Protein AF-A0A7S3SGQ5-F1 (afdb_monomer_lite)

Sequence (326 aa):
FTTVCLSGLFFNDIDPHHALASVVWHAGLLILLVCNARKVWRDEMTTGSWNASCDQEGFERVAGWNSTWQMNGFLARCVLVNQGEIHDSQELYEFAGMCFMYGKPLCSFAELMKVLHSDSVHFVSFSSAHHLKEHSLIYVDERQRGTVVELEGEMVRVEFDEDAVDGVHAREELVEASRVTHRLSVPTVPRALLPTHLITAFRLAIQEVDLLKKKVVPTVNKINGIFAWREDCMRYTLAIVAWLTVKAVIALLDFLGFPLAVLLVRTMYMVRNCLLVLVFFLICFSHSPPFIVLMNLGKIVYRKLTMKREAPKGWAFFKPYAESAQ

Radius of gyration: 30.09 Å; chains: 1; bounding box: 80×75×77 Å

pLDDT: mean 82.92, std 13.57, range [36.5, 98.19]

Organism: NCBI:txid141414

Structure (mmCIF, N/CA/C/O backbone):
data_AF-A0A7S3SGQ5-F1
#
_entry.id   AF-A0A7S3SGQ5-F1
#
loop_
_atom_site.group_PDB
_atom_site.id
_atom_site.type_symbol
_atom_site.label_atom_id
_atom_site.label_alt_id
_atom_site.label_comp_id
_atom_site.label_asym_id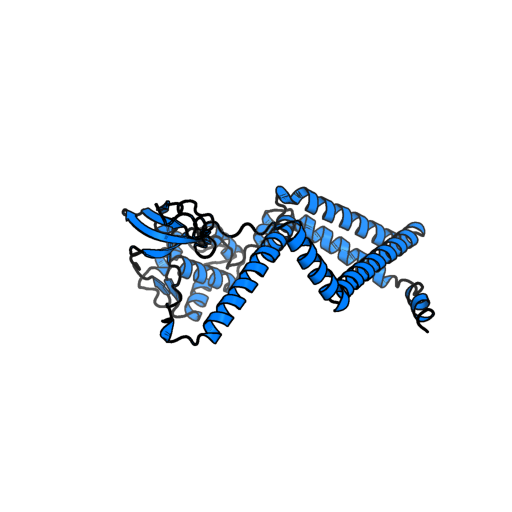
_atom_site.label_entity_id
_atom_site.label_seq_id
_atom_site.pdbx_PDB_ins_code
_atom_site.Cartn_x
_atom_site.Cartn_y
_atom_site.Cartn_z
_atom_site.occupancy
_atom_site.B_iso_or_equiv
_atom_site.auth_seq_id
_atom_site.auth_comp_id
_atom_site.auth_asym_id
_atom_site.auth_atom_id
_atom_site.pdbx_PDB_model_num
ATOM 1 N N . PHE A 1 1 ? 51.181 5.264 -5.756 1.00 40.47 1 PHE A N 1
ATOM 2 C CA . PHE A 1 1 ? 50.362 4.033 -5.713 1.00 40.47 1 PHE A CA 1
ATOM 3 C C . PHE A 1 1 ? 48.877 4.298 -5.986 1.00 40.47 1 PHE A C 1
ATOM 5 O O . PHE A 1 1 ? 48.261 3.520 -6.693 1.00 40.47 1 PHE A O 1
ATOM 12 N N . THR A 1 2 ? 48.303 5.423 -5.545 1.00 37.44 2 THR A N 1
ATOM 13 C CA . THR A 1 2 ? 46.908 5.820 -5.841 1.00 37.44 2 THR A CA 1
ATOM 14 C C . THR A 1 2 ? 46.649 6.269 -7.288 1.00 37.44 2 THR A C 1
ATOM 16 O O . THR A 1 2 ? 45.540 6.104 -7.780 1.00 37.44 2 THR A O 1
ATOM 19 N N . THR A 1 3 ? 47.657 6.760 -8.014 1.00 36.50 3 THR A N 1
ATOM 20 C CA . THR A 1 3 ? 47.489 7.233 -9.406 1.00 36.50 3 THR A CA 1
ATOM 21 C C . THR A 1 3 ? 47.543 6.114 -10.456 1.00 36.50 3 THR A C 1
ATOM 23 O O . THR A 1 3 ? 47.000 6.272 -11.541 1.00 36.50 3 THR A O 1
ATOM 26 N N . VAL A 1 4 ? 48.151 4.965 -10.132 1.00 40.19 4 VAL A N 1
ATOM 27 C CA . VAL A 1 4 ? 48.317 3.826 -11.063 1.00 40.19 4 VAL A CA 1
ATOM 28 C C . VAL A 1 4 ? 47.123 2.858 -11.008 1.00 40.19 4 VAL A C 1
ATOM 30 O O . VAL A 1 4 ? 46.843 2.175 -11.985 1.00 40.19 4 VAL A O 1
ATOM 33 N N . CYS A 1 5 ? 46.337 2.859 -9.924 1.00 40.78 5 CYS A N 1
ATOM 34 C CA . CYS A 1 5 ? 45.105 2.059 -9.846 1.00 40.78 5 CYS A CA 1
ATOM 35 C C . CYS A 1 5 ? 43.900 2.701 -10.558 1.00 40.78 5 CYS A C 1
ATOM 37 O O . CYS A 1 5 ? 42.922 2.013 -10.831 1.00 40.78 5 CYS A O 1
ATOM 39 N N . LEU A 1 6 ? 43.950 3.998 -10.883 1.00 41.66 6 LEU A N 1
ATOM 40 C CA . LEU A 1 6 ? 42.855 4.673 -11.588 1.00 41.66 6 LEU A CA 1
ATOM 41 C C . LEU A 1 6 ? 42.939 4.501 -13.110 1.00 41.66 6 LEU A C 1
ATOM 43 O O . LEU A 1 6 ? 41.902 4.441 -13.758 1.00 41.66 6 LEU A O 1
ATOM 47 N N . SER A 1 7 ? 44.129 4.342 -13.693 1.00 40.53 7 SER A N 1
ATOM 48 C CA . SER A 1 7 ? 44.285 4.140 -15.142 1.00 40.53 7 SER A CA 1
ATOM 49 C C . SER A 1 7 ? 43.793 2.767 -15.625 1.00 40.53 7 SER A C 1
ATOM 51 O O . SER A 1 7 ? 43.295 2.674 -16.745 1.00 40.53 7 SER A O 1
ATOM 53 N N . GLY A 1 8 ? 43.832 1.733 -14.775 1.00 41.97 8 GLY A N 1
ATOM 54 C CA . GLY A 1 8 ? 43.274 0.403 -15.072 1.00 41.97 8 GLY A CA 1
ATOM 55 C C . GLY A 1 8 ? 41.740 0.319 -15.024 1.00 41.97 8 GLY A C 1
ATOM 56 O O . GLY A 1 8 ? 41.165 -0.636 -15.528 1.00 41.97 8 GLY A O 1
ATOM 57 N N . LEU A 1 9 ? 41.059 1.327 -14.465 1.00 46.53 9 LEU A N 1
ATOM 58 C CA . LEU A 1 9 ? 39.590 1.401 -14.420 1.00 46.53 9 LEU A CA 1
ATOM 59 C C . LEU A 1 9 ? 38.976 2.096 -15.644 1.00 46.53 9 LEU A C 1
ATOM 61 O O . LEU A 1 9 ? 37.758 2.064 -15.812 1.00 46.53 9 LEU A O 1
ATOM 65 N N . PHE A 1 10 ? 39.787 2.727 -16.498 1.00 47.25 10 PHE A N 1
ATOM 66 C CA . PHE A 1 10 ? 39.280 3.527 -17.617 1.00 47.25 10 PHE A CA 1
ATOM 67 C C . PHE A 1 10 ? 39.438 2.883 -18.994 1.00 47.25 10 PHE A C 1
ATOM 69 O O . PHE A 1 10 ? 38.876 3.424 -19.944 1.00 47.25 10 PHE A O 1
ATOM 76 N N . PHE A 1 11 ? 40.151 1.762 -19.120 1.00 47.44 11 PHE A N 1
ATOM 77 C CA . PHE A 1 11 ? 40.443 1.104 -20.403 1.00 47.44 11 PHE A CA 1
ATOM 78 C C . PHE A 1 11 ? 40.330 -0.426 -20.335 1.00 47.44 11 PHE A C 1
ATOM 80 O O . PHE A 1 11 ? 41.063 -1.127 -21.022 1.00 47.44 11 PHE A O 1
ATOM 87 N N . ASN A 1 12 ? 39.414 -0.959 -19.526 1.00 50.41 12 ASN A N 1
ATOM 88 C CA . ASN A 1 12 ? 38.952 -2.314 -19.804 1.00 50.41 12 ASN A CA 1
ATOM 89 C C . ASN A 1 12 ? 38.038 -2.221 -21.021 1.00 50.41 12 ASN A C 1
ATOM 91 O O . ASN A 1 12 ? 37.086 -1.436 -20.995 1.00 50.41 12 ASN A O 1
ATOM 95 N N . ASP A 1 13 ? 38.370 -2.972 -22.073 1.00 59.41 13 ASP A N 1
ATOM 96 C CA . ASP A 1 13 ? 37.474 -3.235 -23.193 1.00 59.41 13 ASP A CA 1
ATOM 97 C C . ASP A 1 13 ? 36.079 -3.469 -22.620 1.00 59.41 13 ASP A C 1
ATOM 99 O O . ASP A 1 13 ? 35.879 -4.344 -21.771 1.00 59.41 13 ASP A O 1
ATOM 103 N N . ILE A 1 14 ? 35.142 -2.587 -22.975 1.00 60.34 14 ILE A N 1
ATOM 104 C CA . ILE A 1 14 ? 33.765 -2.709 -22.516 1.00 60.34 14 ILE A CA 1
ATOM 105 C C . ILE A 1 14 ? 33.273 -4.002 -23.138 1.00 60.34 14 ILE A C 1
ATOM 107 O O . ILE A 1 14 ? 33.042 -4.066 -24.343 1.00 60.34 14 ILE A O 1
ATOM 111 N N . ASP A 1 15 ? 33.187 -5.036 -22.307 1.00 76.31 15 ASP A N 1
ATOM 112 C CA . ASP A 1 15 ? 32.704 -6.337 -22.722 1.00 76.31 15 ASP A CA 1
ATOM 113 C C . ASP A 1 15 ? 31.345 -6.122 -23.416 1.00 76.31 15 ASP A C 1
ATOM 115 O O . ASP A 1 15 ? 30.451 -5.515 -22.806 1.00 76.31 15 ASP A O 1
ATOM 119 N N . PRO A 1 16 ? 31.158 -6.541 -24.682 1.00 75.88 16 PRO A N 1
ATOM 120 C CA . PRO A 1 16 ? 29.889 -6.376 -25.395 1.00 75.88 16 PRO A CA 1
ATOM 121 C C . PRO A 1 16 ? 28.693 -6.929 -24.601 1.00 75.88 16 PRO A C 1
ATOM 123 O O . PRO A 1 16 ? 27.565 -6.444 -24.748 1.00 75.88 16 PRO A O 1
ATOM 126 N N . HIS A 1 17 ? 28.931 -7.877 -23.689 1.00 80.19 17 HIS A N 1
ATOM 127 C CA . HIS A 1 17 ? 27.931 -8.367 -22.745 1.00 80.19 17 HIS A CA 1
ATOM 128 C C . HIS A 1 17 ? 27.397 -7.283 -21.787 1.00 80.19 17 HIS A C 1
ATOM 130 O O . HIS A 1 17 ? 26.201 -7.273 -21.481 1.00 80.19 17 HIS A O 1
ATOM 136 N N . HIS A 1 18 ? 28.222 -6.325 -21.353 1.00 79.75 18 HIS A N 1
ATOM 137 C CA . HIS A 1 18 ? 27.786 -5.206 -20.512 1.00 79.75 18 HIS A CA 1
ATOM 138 C C . HIS A 1 18 ? 26.907 -4.205 -21.268 1.00 79.75 18 HIS A C 1
ATOM 140 O O . HIS A 1 18 ? 25.917 -3.722 -20.707 1.00 79.75 18 HIS A O 1
ATOM 146 N N . ALA A 1 19 ? 27.235 -3.911 -22.530 1.00 76.44 19 ALA A N 1
ATOM 147 C CA . ALA A 1 19 ? 26.423 -3.034 -23.371 1.00 76.44 19 ALA A CA 1
ATOM 148 C C . ALA A 1 19 ? 25.027 -3.638 -23.590 1.00 76.44 19 ALA A C 1
ATOM 150 O O . ALA A 1 19 ? 24.018 -2.972 -23.348 1.00 76.44 19 ALA A O 1
ATOM 151 N N . LEU A 1 20 ? 24.962 -4.933 -23.921 1.00 80.44 20 LEU A N 1
ATOM 152 C CA . LEU A 1 20 ? 23.700 -5.655 -24.083 1.00 80.44 20 LEU A CA 1
ATOM 153 C C . LEU A 1 20 ? 22.871 -5.678 -22.789 1.00 80.44 20 LEU A C 1
ATOM 155 O O . LEU A 1 20 ? 21.682 -5.363 -22.817 1.00 80.44 20 LEU A O 1
ATOM 159 N N . ALA A 1 21 ? 23.488 -5.988 -21.645 1.00 81.25 21 ALA A N 1
ATOM 160 C CA . ALA A 1 21 ? 22.801 -5.976 -20.352 1.00 81.25 21 ALA A CA 1
ATOM 161 C C . ALA A 1 21 ? 22.226 -4.588 -20.020 1.00 81.25 21 ALA A C 1
ATOM 163 O O . ALA A 1 21 ? 21.105 -4.475 -19.521 1.00 81.25 21 ALA A O 1
ATOM 164 N N . SER A 1 22 ? 22.963 -3.522 -20.347 1.00 80.00 22 SER A N 1
ATOM 165 C CA . SER A 1 22 ? 22.499 -2.143 -20.189 1.00 80.00 22 SER A CA 1
ATOM 166 C C . SER A 1 22 ? 21.298 -1.839 -21.088 1.00 80.00 22 SER A C 1
ATOM 168 O O . SER A 1 22 ? 20.318 -1.270 -20.603 1.00 80.00 22 SER A O 1
ATOM 170 N N . VAL A 1 23 ? 21.320 -2.247 -22.363 1.00 84.88 23 VAL A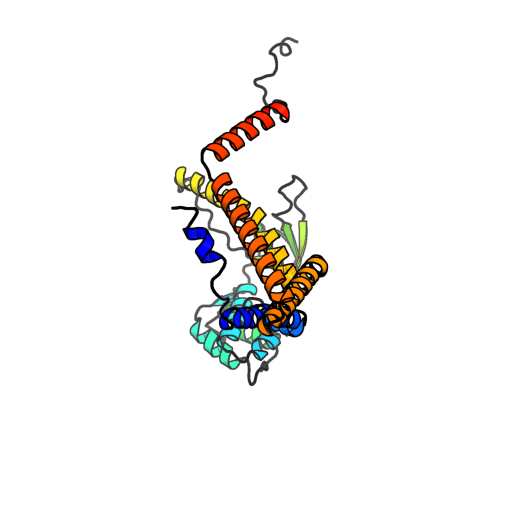 N 1
ATOM 171 C CA . VAL A 1 23 ? 20.169 -2.095 -23.273 1.00 84.88 23 VAL A CA 1
ATOM 172 C C . VAL A 1 23 ? 18.944 -2.793 -22.696 1.00 84.88 23 VAL A C 1
ATOM 174 O O . VAL A 1 23 ? 17.904 -2.157 -22.543 1.00 84.88 23 VAL A O 1
ATOM 177 N N . VAL A 1 24 ? 19.076 -4.069 -22.323 1.00 87.38 24 VAL A N 1
ATOM 178 C CA . VAL A 1 24 ? 17.972 -4.875 -21.781 1.00 87.38 24 VAL A CA 1
ATOM 179 C C . VAL A 1 24 ? 17.403 -4.243 -20.512 1.00 87.38 24 VAL A C 1
ATOM 181 O O . VAL A 1 24 ? 16.187 -4.143 -20.375 1.00 87.38 24 VAL A O 1
ATOM 184 N N . TRP A 1 25 ? 18.258 -3.750 -19.615 1.00 88.12 25 TRP A N 1
ATOM 185 C CA . TRP A 1 25 ? 17.822 -3.099 -18.383 1.00 88.12 25 TRP A CA 1
ATOM 186 C C . TRP A 1 25 ? 17.036 -1.806 -18.641 1.00 88.12 25 TRP A C 1
ATOM 188 O O . TRP A 1 25 ? 15.915 -1.655 -18.157 1.00 88.12 25 TRP A O 1
ATOM 198 N N . HIS A 1 26 ? 17.591 -0.870 -19.419 1.00 86.19 26 HIS A N 1
ATOM 199 C CA . HIS A 1 26 ? 16.943 0.427 -19.653 1.00 86.19 26 HIS A CA 1
ATOM 200 C C . HIS A 1 26 ? 15.699 0.296 -20.535 1.00 86.19 26 HIS A C 1
ATOM 202 O O . HIS A 1 26 ? 14.684 0.924 -20.241 1.00 86.19 26 HIS A O 1
ATOM 208 N N . ALA A 1 27 ? 15.753 -0.536 -21.581 1.00 87.38 27 ALA A N 1
ATOM 209 C CA . ALA A 1 27 ? 14.597 -0.818 -22.425 1.00 87.38 27 ALA A CA 1
ATOM 210 C C . ALA A 1 27 ? 13.511 -1.567 -21.641 1.00 87.38 27 ALA A C 1
ATOM 212 O O . ALA A 1 27 ? 12.341 -1.216 -21.749 1.00 87.38 27 ALA A O 1
ATOM 213 N N . GLY A 1 28 ? 13.887 -2.532 -20.797 1.00 86.75 28 GLY A N 1
ATOM 214 C CA . GLY A 1 28 ? 12.962 -3.239 -19.913 1.00 86.75 28 GLY A CA 1
ATOM 215 C C . GLY A 1 28 ? 12.247 -2.291 -18.951 1.00 86.75 28 GLY A C 1
ATOM 216 O O . GLY A 1 28 ? 11.022 -2.296 -18.890 1.00 86.75 28 GLY A O 1
ATOM 217 N N . LEU A 1 29 ? 12.984 -1.412 -18.261 1.00 86.75 29 LEU A N 1
ATOM 218 C CA . LEU A 1 29 ? 12.391 -0.394 -17.385 1.00 86.75 29 LEU A CA 1
ATOM 219 C C . LEU A 1 29 ? 11.495 0.589 -18.144 1.00 86.75 29 LEU A C 1
ATOM 221 O O . LEU A 1 29 ? 10.431 0.948 -17.645 1.00 86.75 29 LEU A O 1
ATOM 225 N N . LEU A 1 30 ? 11.905 1.016 -19.341 1.00 88.19 30 LEU A N 1
ATOM 226 C CA . LEU A 1 30 ? 11.102 1.886 -20.197 1.00 88.19 30 LEU A CA 1
ATOM 227 C C . LEU A 1 30 ? 9.781 1.212 -20.577 1.00 88.19 30 LEU A C 1
ATOM 229 O O . LEU A 1 30 ? 8.723 1.813 -20.409 1.00 88.19 30 LEU A O 1
ATOM 233 N N . ILE A 1 31 ? 9.839 -0.038 -21.045 1.00 90.06 31 ILE A N 1
ATOM 234 C CA . ILE A 1 31 ? 8.658 -0.830 -21.395 1.00 90.06 31 ILE A CA 1
ATOM 235 C C . ILE A 1 31 ? 7.765 -0.985 -20.169 1.00 90.06 31 ILE A C 1
ATOM 237 O O . ILE A 1 31 ? 6.584 -0.681 -20.262 1.00 90.06 31 ILE A O 1
ATOM 241 N N . LEU A 1 32 ? 8.309 -1.369 -19.012 1.00 87.31 32 LEU A N 1
ATOM 242 C CA . LEU A 1 32 ? 7.535 -1.497 -17.775 1.00 87.31 32 LEU A CA 1
ATOM 243 C C . LEU A 1 32 ? 6.841 -0.185 -17.395 1.00 87.31 32 LEU A C 1
ATOM 245 O O . LEU A 1 32 ? 5.655 -0.197 -17.073 1.00 87.31 32 LEU A O 1
ATOM 249 N N . LEU A 1 33 ? 7.537 0.952 -17.481 1.00 86.62 33 LEU A N 1
ATOM 250 C CA . LEU A 1 33 ? 6.970 2.257 -17.144 1.00 86.62 33 LEU A CA 1
ATOM 251 C C . LEU A 1 33 ? 5.853 2.667 -18.118 1.00 86.62 33 LEU A C 1
ATOM 253 O O . LEU A 1 33 ? 4.821 3.175 -17.677 1.00 86.62 33 LEU A O 1
ATOM 257 N N . VAL A 1 34 ? 6.033 2.410 -19.418 1.00 88.00 34 VAL A N 1
ATOM 258 C CA . VAL A 1 34 ? 5.030 2.665 -20.468 1.00 88.00 34 VAL A CA 1
ATOM 259 C C . VAL A 1 34 ? 3.833 1.723 -20.337 1.00 88.00 34 VAL A C 1
ATOM 261 O O . VAL A 1 34 ? 2.691 2.166 -20.437 1.00 88.00 34 VAL A O 1
ATOM 264 N N . CYS A 1 35 ? 4.060 0.441 -20.057 1.00 88.06 35 CYS A N 1
ATOM 265 C CA . CYS A 1 35 ? 3.007 -0.523 -19.753 1.00 88.06 35 CYS A CA 1
ATOM 266 C C . CYS A 1 35 ? 2.188 -0.051 -18.542 1.00 88.06 35 CYS A C 1
ATOM 268 O O . CYS A 1 35 ? 0.960 -0.006 -18.604 1.00 88.06 35 CYS A O 1
ATOM 270 N N . ASN A 1 36 ? 2.859 0.419 -17.490 1.00 85.38 36 ASN A N 1
ATOM 271 C CA . ASN A 1 36 ? 2.229 0.952 -16.283 1.00 85.38 36 ASN A CA 1
ATOM 272 C C . ASN A 1 36 ? 1.475 2.289 -16.498 1.00 85.38 36 ASN A C 1
ATOM 274 O O . ASN A 1 36 ? 0.751 2.754 -15.613 1.00 85.38 36 ASN A O 1
ATOM 278 N N . ALA A 1 37 ? 1.602 2.920 -17.675 1.00 87.62 37 ALA A N 1
ATOM 279 C CA . ALA A 1 37 ? 0.779 4.071 -18.052 1.00 87.62 37 ALA A CA 1
ATOM 280 C C . ALA A 1 37 ? -0.691 3.677 -18.248 1.00 87.62 37 ALA A C 1
ATOM 282 O O . ALA A 1 37 ? -1.594 4.483 -18.002 1.00 87.62 37 ALA A O 1
ATOM 283 N N . ARG A 1 38 ? -0.952 2.427 -18.655 1.00 89.88 38 ARG A N 1
ATOM 284 C CA . ARG A 1 38 ? -2.312 1.907 -18.799 1.00 89.88 38 ARG A CA 1
ATOM 285 C C . ARG A 1 38 ? -2.926 1.711 -17.420 1.00 89.88 38 ARG A C 1
ATOM 287 O O . ARG A 1 38 ? -2.481 0.861 -16.654 1.00 89.88 38 ARG A O 1
ATOM 294 N N . LYS A 1 39 ? -3.987 2.473 -17.141 1.00 84.62 39 LYS A N 1
ATOM 295 C CA . LYS A 1 39 ? -4.715 2.426 -15.866 1.00 84.62 39 LYS A CA 1
ATOM 296 C C . LYS A 1 39 ? -5.116 0.996 -15.484 1.00 84.62 39 LYS A C 1
ATOM 298 O O . LYS A 1 39 ? -4.848 0.600 -14.365 1.00 84.62 39 LYS A O 1
ATOM 303 N N . VAL A 1 40 ? -5.640 0.215 -16.431 1.00 83.25 40 VAL A N 1
ATOM 304 C CA . VAL A 1 40 ? -6.073 -1.177 -16.195 1.00 83.25 40 VAL A CA 1
ATOM 305 C C . VAL A 1 40 ? -4.951 -2.036 -15.602 1.00 83.25 40 VAL A C 1
ATOM 307 O O . VAL A 1 40 ? -5.132 -2.632 -14.550 1.00 83.25 40 VAL A O 1
ATOM 310 N N . TRP A 1 41 ? -3.766 -2.041 -16.218 1.00 83.19 41 TRP A N 1
ATOM 311 C CA . TRP A 1 41 ? -2.635 -2.844 -15.736 1.00 83.19 41 TRP A CA 1
ATOM 312 C C . TRP A 1 41 ? -2.072 -2.337 -14.417 1.00 83.19 41 TRP A C 1
ATOM 314 O O . TRP A 1 41 ? -1.669 -3.124 -13.567 1.00 83.19 41 TRP A O 1
ATOM 324 N N . ARG A 1 42 ? -2.050 -1.017 -14.223 1.00 82.94 42 ARG A N 1
ATOM 325 C CA . ARG A 1 42 ? -1.626 -0.434 -12.952 1.00 82.94 42 ARG A CA 1
ATOM 326 C C . ARG A 1 42 ? -2.570 -0.829 -11.823 1.00 82.94 42 ARG A C 1
ATOM 328 O O . ARG A 1 42 ? -2.111 -1.202 -10.745 1.00 82.94 42 ARG A O 1
ATOM 335 N N . ASP A 1 43 ? -3.868 -0.740 -12.067 1.00 77.81 43 ASP A N 1
ATOM 336 C CA . ASP A 1 43 ? -4.878 -1.123 -11.094 1.00 77.81 43 ASP A CA 1
ATOM 337 C C . ASP A 1 43 ? -4.722 -2.628 -10.794 1.00 77.81 43 ASP A C 1
ATOM 339 O O . ASP A 1 43 ? -4.601 -3.000 -9.633 1.00 77.81 43 ASP A O 1
ATOM 343 N N . GLU A 1 44 ? -4.535 -3.493 -11.793 1.00 78.38 44 GLU A N 1
ATOM 344 C CA . GLU A 1 44 ? -4.233 -4.921 -11.575 1.00 78.38 44 GLU A CA 1
ATOM 345 C C . GLU A 1 44 ? -2.945 -5.173 -10.763 1.00 78.38 44 GLU A C 1
ATOM 347 O O . GLU A 1 44 ? -2.930 -6.043 -9.897 1.00 78.38 44 GLU A O 1
ATOM 352 N N . MET A 1 45 ? -1.868 -4.415 -10.995 1.00 71.75 45 MET A N 1
ATOM 353 C CA . MET A 1 45 ? -0.584 -4.610 -10.300 1.00 71.75 45 MET A CA 1
ATOM 354 C C . MET A 1 45 ? -0.564 -4.065 -8.869 1.00 71.75 45 MET A C 1
ATOM 356 O O . MET A 1 45 ? 0.163 -4.580 -8.020 1.00 71.75 45 MET A O 1
ATOM 360 N N . THR A 1 46 ? -1.308 -2.993 -8.600 1.00 72.62 46 THR A N 1
ATOM 361 C CA . THR A 1 46 ? -1.283 -2.300 -7.301 1.00 72.62 46 THR A CA 1
ATOM 362 C C . THR A 1 46 ? -2.411 -2.723 -6.363 1.00 72.62 46 THR A C 1
ATOM 364 O O . THR A 1 46 ? -2.293 -2.560 -5.141 1.00 72.62 46 THR A O 1
ATOM 367 N N . THR A 1 47 ? -3.493 -3.288 -6.902 1.00 74.81 47 THR A N 1
ATOM 368 C CA . THR A 1 47 ? -4.690 -3.604 -6.118 1.00 74.81 47 THR A CA 1
ATOM 369 C C . THR A 1 47 ? -4.611 -5.003 -5.521 1.00 74.81 47 THR A C 1
ATOM 371 O O . THR A 1 47 ? -5.341 -5.879 -5.942 1.00 74.81 47 THR A O 1
ATOM 374 N N . GLY A 1 48 ? -3.740 -5.205 -4.525 1.00 84.44 48 GLY A N 1
ATOM 375 C CA . GLY A 1 48 ? -3.728 -6.378 -3.631 1.00 84.44 48 GLY A CA 1
ATOM 376 C C . GLY A 1 48 ? -5.098 -6.721 -3.036 1.00 84.44 48 GLY A C 1
ATOM 377 O O . GLY A 1 48 ? -5.944 -5.841 -2.896 1.00 84.44 48 GLY A O 1
ATOM 378 N N . SER A 1 49 ? -5.272 -7.950 -2.541 1.00 89.69 49 SER A N 1
ATOM 379 C CA . SER A 1 49 ? -6.401 -8.311 -1.661 1.00 89.69 49 SER A CA 1
ATOM 380 C C . SER A 1 49 ? -6.588 -7.333 -0.493 1.00 89.69 49 SER A C 1
ATOM 382 O O . SER A 1 49 ? -7.706 -6.960 -0.147 1.00 89.69 49 SER A O 1
ATOM 384 N N . TRP A 1 50 ? -5.471 -6.844 0.047 1.00 87.38 50 TRP A N 1
ATOM 385 C CA . TRP A 1 50 ? -5.402 -5.839 1.108 1.00 87.38 50 TRP A CA 1
ATOM 386 C C . TRP A 1 50 ? -5.739 -4.404 0.671 1.00 87.38 50 TRP A C 1
ATOM 388 O O . TRP A 1 50 ? -6.010 -3.569 1.528 1.00 87.38 50 TRP A O 1
ATOM 398 N N . ASN A 1 51 ? -5.725 -4.111 -0.633 1.00 86.94 51 ASN A N 1
ATOM 399 C CA . ASN A 1 51 ? -5.900 -2.760 -1.180 1.00 86.94 51 ASN A CA 1
ATOM 400 C C . ASN A 1 51 ? -7.156 -2.605 -2.049 1.00 86.94 51 ASN A C 1
ATOM 402 O O . ASN A 1 51 ? -7.455 -1.487 -2.465 1.00 86.94 51 ASN A O 1
ATOM 406 N N . ALA A 1 52 ? -7.857 -3.694 -2.376 1.00 90.88 52 ALA A N 1
ATOM 407 C CA . ALA A 1 52 ? -9.116 -3.632 -3.115 1.00 90.88 52 ALA A CA 1
ATOM 408 C C . ALA A 1 52 ? -10.146 -2.764 -2.370 1.00 90.88 52 ALA A C 1
ATOM 410 O O . ALA A 1 52 ? -10.004 -2.486 -1.188 1.00 90.88 52 ALA A O 1
ATOM 411 N N . SER A 1 53 ? -11.205 -2.293 -3.002 1.00 90.69 53 SER A N 1
ATOM 412 C CA . SER A 1 53 ? -12.318 -1.675 -2.267 1.00 90.69 53 SER A CA 1
ATOM 413 C C . SER A 1 53 ? -13.160 -2.772 -1.603 1.00 90.69 53 SER A C 1
ATOM 415 O O . SER A 1 53 ? -13.321 -3.837 -2.181 1.00 90.69 53 SER A O 1
ATOM 417 N N . CYS A 1 54 ? -13.661 -2.585 -0.378 1.00 94.38 54 CYS A N 1
ATOM 418 C CA . CYS A 1 54 ? -14.557 -3.560 0.279 1.00 94.38 54 CYS A CA 1
ATOM 419 C C . CYS A 1 54 ? -15.992 -3.461 -0.279 1.00 94.38 54 CYS A C 1
ATOM 421 O O . CYS A 1 54 ? -16.939 -3.242 0.469 1.00 94.38 54 CYS A O 1
ATOM 423 N N . ASP A 1 55 ? -16.137 -3.562 -1.599 1.00 94.75 55 ASP A N 1
ATOM 424 C CA . ASP A 1 55 ? -17.391 -3.428 -2.339 1.00 94.75 55 ASP A CA 1
ATOM 425 C C . ASP A 1 55 ? -17.487 -4.471 -3.471 1.00 94.75 55 ASP A C 1
ATOM 427 O O . ASP A 1 55 ? -16.636 -5.355 -3.609 1.00 94.75 55 ASP A O 1
ATOM 431 N N . GLN A 1 56 ? -18.542 -4.375 -4.289 1.00 96.75 56 GLN A N 1
ATOM 432 C CA . GLN A 1 56 ? -18.766 -5.277 -5.423 1.00 96.75 56 GLN A CA 1
ATOM 433 C C . GLN A 1 56 ? -17.617 -5.236 -6.444 1.00 96.75 56 GLN A C 1
ATOM 435 O O . GLN A 1 56 ? -17.203 -6.288 -6.927 1.00 96.75 56 GLN A O 1
ATOM 440 N N . GLU A 1 57 ? -17.077 -4.050 -6.750 1.00 94.69 57 GLU A N 1
ATOM 441 C CA . GLU A 1 57 ? -15.985 -3.894 -7.720 1.00 94.69 57 GLU A CA 1
ATOM 442 C C . GLU A 1 57 ? -14.706 -4.576 -7.216 1.00 94.69 57 GLU A C 1
ATOM 444 O O . GLU A 1 57 ? -14.038 -5.299 -7.962 1.00 94.69 57 GLU A O 1
ATOM 449 N N . GLY A 1 58 ? -14.372 -4.387 -5.938 1.00 94.31 58 GLY A N 1
ATOM 450 C CA . GLY A 1 58 ? -13.221 -5.032 -5.323 1.00 94.31 58 GLY A CA 1
ATOM 451 C C . GLY A 1 58 ? -13.379 -6.547 -5.234 1.00 94.31 58 GLY A C 1
ATOM 452 O O . GLY A 1 58 ? -12.423 -7.268 -5.522 1.00 94.31 58 GLY A O 1
ATOM 453 N N . PHE A 1 59 ? -14.581 -7.039 -4.924 1.00 97.06 59 PHE A N 1
ATOM 454 C CA . PHE A 1 59 ? -14.865 -8.473 -4.893 1.00 97.06 59 PHE A CA 1
ATOM 455 C C . PHE A 1 59 ? -14.714 -9.123 -6.274 1.00 97.06 59 PHE A C 1
ATOM 457 O O . PHE A 1 59 ? -14.020 -10.133 -6.405 1.00 97.06 59 PHE A O 1
ATOM 464 N N . GLU A 1 60 ? -15.284 -8.518 -7.321 1.00 96.31 60 GLU A N 1
ATOM 465 C CA . GLU A 1 60 ? -15.123 -8.973 -8.709 1.00 96.31 60 GLU A CA 1
ATOM 466 C C . GLU A 1 60 ? -13.656 -8.965 -9.146 1.00 96.31 60 GLU A C 1
ATOM 468 O O . GLU A 1 60 ? -13.179 -9.924 -9.759 1.00 96.31 60 GLU A O 1
ATOM 473 N N . ARG A 1 61 ? -12.912 -7.912 -8.786 1.00 94.06 61 ARG A N 1
ATOM 474 C CA . ARG A 1 61 ? -11.488 -7.789 -9.112 1.00 94.06 61 ARG A CA 1
ATOM 475 C C . ARG A 1 61 ? -10.655 -8.881 -8.444 1.00 94.06 61 ARG A C 1
ATOM 477 O O . ARG A 1 61 ? -9.840 -9.511 -9.116 1.00 94.06 61 ARG A O 1
ATOM 484 N N . VAL A 1 62 ? -10.860 -9.126 -7.149 1.00 95.75 62 VAL A N 1
ATOM 485 C CA . VAL A 1 62 ? -10.129 -10.166 -6.407 1.00 95.75 62 VAL A CA 1
ATOM 486 C C . VAL A 1 62 ? -10.527 -11.565 -6.881 1.00 95.75 62 VAL A C 1
ATOM 488 O O . VAL A 1 62 ? -9.659 -12.430 -7.010 1.00 95.75 62 VAL A O 1
ATOM 491 N N . ALA A 1 63 ? -11.801 -11.790 -7.216 1.00 96.81 63 ALA A N 1
ATOM 492 C CA . ALA A 1 63 ? -12.245 -13.035 -7.839 1.00 96.81 63 ALA A CA 1
ATOM 493 C C . ALA A 1 63 ? -11.523 -13.280 -9.173 1.00 96.81 63 ALA A C 1
ATOM 495 O O . ALA A 1 63 ? -11.073 -14.399 -9.415 1.00 96.81 63 ALA A O 1
ATOM 496 N N . GLY A 1 64 ? -11.324 -12.232 -9.984 1.00 94.56 64 GLY A N 1
ATOM 497 C CA . GLY A 1 64 ? -10.591 -12.263 -11.256 1.00 94.56 64 GLY A CA 1
ATOM 498 C C . GLY A 1 64 ? -9.167 -12.809 -11.171 1.00 94.56 64 GLY A C 1
ATOM 499 O O . GLY A 1 64 ? -8.654 -13.358 -12.145 1.00 94.56 64 GLY A O 1
ATOM 500 N N . TRP A 1 65 ? -8.534 -12.734 -10.001 1.00 94.00 65 TRP A N 1
ATOM 501 C CA . TRP A 1 65 ? -7.194 -13.281 -9.777 1.00 94.00 65 TRP A CA 1
ATOM 502 C C . TRP A 1 65 ? -7.160 -14.796 -9.627 1.00 94.00 65 TRP A C 1
ATOM 504 O O . TRP A 1 65 ? -6.079 -15.386 -9.661 1.00 94.00 65 TRP A O 1
ATOM 514 N N . ASN A 1 66 ? -8.330 -15.421 -9.460 1.00 95.94 66 ASN A N 1
ATOM 515 C CA . ASN A 1 66 ? -8.492 -16.864 -9.353 1.00 95.94 66 ASN A CA 1
ATOM 516 C C . ASN A 1 66 ? -7.547 -17.484 -8.302 1.00 95.94 66 ASN A C 1
ATOM 518 O O . ASN A 1 66 ? -6.940 -18.531 -8.525 1.00 95.94 66 ASN A O 1
ATOM 522 N N . SER A 1 67 ? -7.380 -16.790 -7.170 1.00 95.94 67 SER A N 1
ATOM 523 C CA . SER A 1 67 ? -6.449 -17.148 -6.099 1.00 95.94 67 SER A CA 1
ATOM 524 C C . SER A 1 67 ? -7.143 -17.118 -4.743 1.00 95.94 67 SER A C 1
ATOM 526 O O . SER A 1 67 ? -7.500 -16.052 -4.236 1.00 95.94 67 SER A O 1
ATOM 528 N N . THR A 1 68 ? -7.266 -18.291 -4.118 1.00 97.62 68 THR A N 1
ATOM 529 C CA . THR A 1 68 ? -7.882 -18.455 -2.793 1.00 97.62 68 THR A CA 1
ATOM 530 C C . THR A 1 68 ? -7.184 -17.623 -1.726 1.00 97.62 68 THR A C 1
ATOM 532 O O . THR A 1 68 ? -7.839 -17.018 -0.886 1.00 97.62 68 THR A O 1
ATOM 535 N N . TRP A 1 69 ? -5.853 -17.518 -1.789 1.00 97.12 69 TRP A N 1
ATOM 536 C CA . TRP A 1 69 ? -5.083 -16.718 -0.834 1.00 97.12 69 TRP A CA 1
ATOM 537 C C . TRP A 1 69 ? -5.436 -15.228 -0.896 1.00 97.12 69 TRP A C 1
ATOM 539 O O . TRP A 1 69 ? -5.571 -14.578 0.140 1.00 97.12 69 TRP A O 1
ATOM 549 N N . GLN A 1 70 ? -5.637 -14.694 -2.102 1.00 96.25 70 GLN A N 1
ATOM 550 C CA . GLN A 1 70 ? -6.037 -13.300 -2.274 1.00 96.25 70 GLN A CA 1
ATOM 551 C C . GLN A 1 70 ? -7.490 -13.087 -1.844 1.00 96.25 70 GLN A C 1
ATOM 553 O O . GLN A 1 70 ? -7.787 -12.114 -1.157 1.00 96.25 70 GLN A O 1
ATOM 558 N N . MET A 1 71 ? -8.384 -14.017 -2.184 1.00 97.81 71 MET A N 1
ATOM 559 C CA . MET A 1 71 ? -9.770 -13.946 -1.724 1.00 97.81 71 MET A CA 1
ATOM 560 C C . MET A 1 71 ? -9.854 -13.988 -0.192 1.00 97.81 71 MET A C 1
ATOM 562 O O . MET A 1 71 ? -10.549 -13.173 0.400 1.00 97.81 71 MET A O 1
ATOM 566 N N . ASN A 1 72 ? -9.070 -14.845 0.467 1.00 97.69 72 ASN A N 1
ATOM 567 C CA . ASN A 1 72 ? -8.997 -14.908 1.926 1.00 97.69 72 ASN A CA 1
ATOM 568 C C . ASN A 1 72 ? -8.528 -13.579 2.541 1.00 97.69 72 ASN A C 1
ATOM 570 O O . ASN A 1 72 ? -9.154 -13.077 3.468 1.00 97.69 72 ASN A O 1
ATOM 574 N N . GLY A 1 73 ? -7.462 -12.971 2.004 1.00 96.19 73 GLY A N 1
ATOM 575 C CA . GLY A 1 73 ? -6.995 -11.657 2.464 1.00 96.19 73 GLY A CA 1
ATOM 576 C C . GLY A 1 73 ? -8.043 -10.553 2.286 1.00 96.19 73 GLY A C 1
ATOM 577 O O . GLY A 1 73 ? -8.193 -9.691 3.150 1.00 96.19 73 GLY A O 1
ATOM 578 N N . PHE A 1 74 ? -8.806 -10.608 1.192 1.00 96.94 74 PHE A N 1
ATOM 579 C CA . PHE A 1 74 ? -9.897 -9.679 0.924 1.00 96.94 74 PHE A CA 1
ATOM 580 C C . PHE A 1 74 ? -11.041 -9.852 1.925 1.00 96.94 74 PHE A C 1
ATOM 582 O O . PHE A 1 74 ? -11.421 -8.878 2.571 1.00 96.94 74 PHE A O 1
ATOM 589 N N . LEU A 1 75 ? -11.529 -11.085 2.112 1.00 97.50 75 LEU A N 1
ATOM 590 C CA . LEU A 1 75 ? -12.597 -11.397 3.063 1.00 97.50 75 LEU A CA 1
ATOM 591 C C . LEU A 1 75 ? -12.194 -11.057 4.494 1.00 97.50 75 LEU A C 1
ATOM 593 O O . LEU A 1 75 ? -12.970 -10.422 5.198 1.00 97.50 75 LEU A O 1
ATOM 597 N N . ALA A 1 76 ? -10.973 -11.401 4.908 1.00 96.94 76 ALA A N 1
ATOM 598 C CA . ALA A 1 76 ? -10.465 -11.056 6.230 1.00 96.94 76 ALA A CA 1
ATOM 599 C C . ALA A 1 76 ? -10.516 -9.543 6.473 1.00 96.94 76 ALA A C 1
ATOM 601 O O . ALA A 1 76 ? -10.942 -9.088 7.532 1.00 96.94 76 ALA A O 1
ATOM 602 N N . ARG A 1 77 ? -10.148 -8.742 5.469 1.00 95.12 77 ARG A N 1
ATOM 603 C CA . ARG A 1 77 ? -10.258 -7.287 5.553 1.00 95.12 77 ARG A CA 1
ATOM 604 C C . ARG A 1 77 ? -11.710 -6.816 5.553 1.00 95.12 77 ARG A C 1
ATOM 606 O O . ARG A 1 77 ? -12.026 -5.927 6.330 1.00 95.12 77 ARG A O 1
ATOM 613 N N . CYS A 1 78 ? -12.596 -7.401 4.747 1.00 95.00 78 CYS A N 1
ATOM 614 C CA . CYS A 1 78 ? -14.024 -7.082 4.794 1.00 95.00 78 CYS A CA 1
ATOM 615 C C . CYS A 1 78 ? -14.613 -7.354 6.183 1.00 95.00 78 CYS A C 1
ATOM 617 O O . CYS A 1 78 ? -15.347 -6.512 6.693 1.00 95.00 78 CYS A O 1
ATOM 619 N N . VAL A 1 79 ? -14.247 -8.472 6.816 1.00 94.69 79 VAL A N 1
ATOM 620 C CA . VAL A 1 79 ? -14.632 -8.797 8.196 1.00 94.69 79 VAL A CA 1
ATOM 621 C C . VAL A 1 79 ? -14.116 -7.722 9.153 1.00 94.69 79 VAL A C 1
ATOM 623 O O . VAL A 1 79 ? -14.913 -7.128 9.869 1.00 94.69 79 VAL A O 1
ATOM 626 N N . LEU A 1 80 ? -12.823 -7.387 9.102 1.00 90.88 80 LEU A N 1
ATOM 627 C CA . LEU A 1 80 ? -12.220 -6.364 9.969 1.00 90.88 80 LEU A CA 1
ATOM 628 C C . LEU A 1 80 ? -12.840 -4.968 9.785 1.00 90.88 80 LEU A C 1
ATOM 630 O O . LEU A 1 80 ? -13.093 -4.275 10.768 1.00 90.88 80 LEU A O 1
ATOM 634 N N . VAL A 1 81 ? -13.099 -4.552 8.542 1.00 86.50 81 VAL A N 1
ATOM 635 C CA . VAL A 1 81 ? -13.732 -3.260 8.217 1.00 86.50 81 VAL A CA 1
ATOM 636 C C . VAL A 1 81 ? -15.162 -3.202 8.754 1.00 86.50 81 VAL A C 1
ATOM 638 O O . VAL A 1 81 ? -15.572 -2.177 9.289 1.00 86.50 81 VAL A O 1
ATOM 641 N N . ASN A 1 82 ? -15.888 -4.320 8.702 1.00 87.75 82 ASN A N 1
ATOM 642 C CA . ASN A 1 82 ? -17.218 -4.463 9.300 1.00 87.75 82 ASN A CA 1
ATOM 643 C C . ASN A 1 82 ? -17.160 -4.821 10.800 1.00 87.75 82 ASN A C 1
ATOM 645 O O . ASN A 1 82 ? -18.146 -5.293 11.357 1.00 87.75 82 ASN A O 1
ATOM 649 N N . GLN A 1 83 ? -16.019 -4.589 11.462 1.00 84.94 83 GLN A N 1
ATOM 650 C CA . GLN A 1 83 ? -15.828 -4.795 12.903 1.00 84.94 83 GLN A CA 1
ATOM 651 C C . GLN A 1 83 ? -16.098 -6.236 13.376 1.00 84.94 83 GLN A C 1
ATOM 653 O O . GLN A 1 83 ? -16.491 -6.466 14.521 1.00 84.94 83 GLN A O 1
ATOM 658 N N . GLY A 1 84 ? -15.898 -7.211 12.494 1.00 90.06 84 GLY A N 1
ATOM 659 C CA . GLY A 1 84 ? -15.935 -8.620 12.839 1.00 90.06 84 GLY A CA 1
ATOM 660 C C . GLY A 1 84 ? -14.592 -9.135 13.352 1.00 90.06 84 GLY A C 1
ATOM 661 O O . GLY A 1 84 ? -13.527 -8.578 13.072 1.00 90.06 84 GLY A O 1
ATOM 662 N N . GLU A 1 85 ? -14.650 -10.232 14.093 1.00 92.50 85 GLU A N 1
ATOM 663 C CA . GLU A 1 85 ? -13.507 -10.991 14.578 1.00 92.50 85 GLU A CA 1
ATOM 664 C C . GLU A 1 85 ? -13.452 -12.343 13.860 1.00 92.50 85 GLU A C 1
ATOM 666 O O . GLU A 1 85 ? -14.469 -13.009 13.671 1.00 92.50 85 GLU A O 1
ATOM 671 N N . ILE A 1 86 ? -12.252 -12.745 13.440 1.00 96.38 86 ILE A N 1
ATOM 672 C CA . ILE A 1 86 ? -12.013 -14.036 12.788 1.00 96.38 86 ILE A CA 1
ATOM 673 C C . ILE A 1 86 ? -11.517 -15.000 13.863 1.00 96.38 86 ILE A C 1
ATOM 675 O O . ILE A 1 86 ? -10.407 -14.838 14.372 1.00 96.38 86 ILE A O 1
ATOM 679 N N . HIS A 1 87 ? -12.329 -15.996 14.203 1.00 96.75 87 HIS A N 1
ATOM 680 C CA . HIS A 1 87 ? -11.996 -17.012 15.204 1.00 96.75 87 HIS A CA 1
ATOM 681 C C . HIS A 1 87 ? -11.204 -18.178 14.610 1.00 96.75 87 HIS A C 1
ATOM 683 O O . HIS A 1 87 ? -10.335 -18.727 15.286 1.00 96.75 87 HIS A O 1
ATOM 689 N N . ASP A 1 88 ? -11.464 -18.521 13.345 1.00 97.44 88 ASP A N 1
ATOM 690 C CA . ASP A 1 88 ? -10.735 -19.563 12.624 1.00 97.44 88 ASP A CA 1
ATOM 691 C C . ASP A 1 88 ? -10.307 -19.074 11.232 1.00 97.44 88 ASP A C 1
ATOM 693 O O . ASP A 1 88 ? -11.108 -18.899 10.311 1.00 97.44 88 ASP A O 1
ATOM 697 N N . SER A 1 89 ? -9.002 -18.842 11.071 1.00 96.69 89 SER A N 1
ATOM 698 C CA . SER A 1 89 ? -8.424 -18.397 9.801 1.00 96.69 89 SER A CA 1
ATOM 699 C C . SER A 1 89 ? -8.387 -19.486 8.724 1.00 96.69 89 SER A C 1
ATOM 701 O O . SER A 1 89 ? -8.312 -19.157 7.540 1.00 96.69 89 SER A O 1
ATOM 703 N N . GLN A 1 90 ? -8.376 -20.763 9.118 1.00 97.69 90 GLN A N 1
ATOM 704 C CA . GLN A 1 90 ? -8.320 -21.893 8.193 1.00 97.69 90 GLN A CA 1
ATOM 705 C C . GLN A 1 90 ? -9.689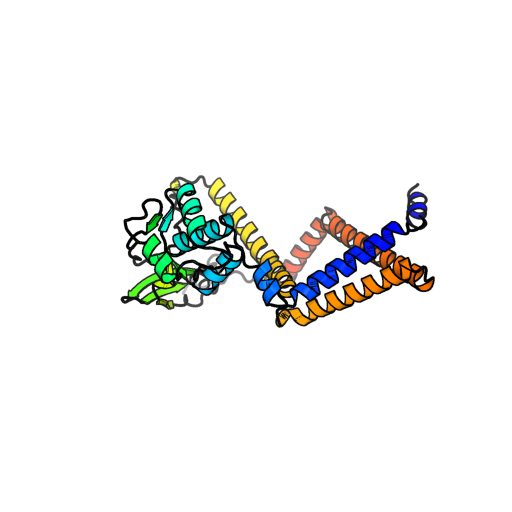 -22.115 7.546 1.00 97.69 90 GLN A C 1
ATOM 707 O O . GLN A 1 90 ? -9.772 -22.222 6.323 1.00 97.69 90 GLN A O 1
ATOM 712 N N . GLU A 1 91 ? -10.765 -22.089 8.332 1.00 98.19 91 GLU A N 1
ATOM 713 C CA . GLU A 1 91 ? -12.126 -22.192 7.792 1.00 98.19 91 GLU A CA 1
ATOM 714 C C . GLU A 1 91 ? -12.479 -20.997 6.892 1.00 98.19 91 GLU A C 1
ATOM 716 O O . GLU A 1 91 ? -13.064 -21.181 5.823 1.00 98.19 91 GLU A O 1
ATOM 721 N N . LEU A 1 92 ? -12.039 -19.779 7.244 1.00 98.00 92 LEU A N 1
ATOM 722 C CA . LEU A 1 92 ? -12.188 -18.610 6.368 1.00 98.00 92 LEU A CA 1
ATOM 723 C C . LEU A 1 92 ? -11.473 -18.807 5.019 1.00 98.00 92 LEU A C 1
ATOM 725 O O . LEU A 1 92 ? -11.999 -18.406 3.980 1.00 98.00 92 LEU A O 1
ATOM 729 N N . TYR A 1 93 ? -10.298 -19.444 5.014 1.00 97.94 93 TYR A N 1
ATOM 730 C CA . TYR A 1 93 ? -9.560 -19.750 3.788 1.00 97.94 93 TYR A CA 1
ATOM 731 C C . TYR A 1 93 ? -10.303 -20.766 2.909 1.00 97.94 93 TYR A C 1
ATOM 733 O O . TYR A 1 93 ? -10.376 -20.596 1.689 1.00 97.94 93 TYR A O 1
ATOM 741 N N . GLU A 1 94 ? -10.885 -21.802 3.511 1.00 97.81 94 GLU A N 1
ATOM 742 C CA . GLU A 1 94 ? -11.708 -22.790 2.804 1.00 97.81 94 GLU A CA 1
ATOM 743 C C . GLU A 1 94 ? -12.975 -22.145 2.229 1.00 97.81 94 GLU A C 1
ATOM 745 O O . GLU A 1 94 ? -13.285 -22.327 1.048 1.00 97.81 94 GLU A O 1
ATOM 750 N N . PHE A 1 95 ? -13.641 -21.294 3.013 1.00 97.62 95 PHE A N 1
ATOM 751 C CA . PHE A 1 95 ? -14.776 -20.490 2.568 1.00 97.62 95 PHE A CA 1
ATOM 752 C C . PHE A 1 95 ? -14.409 -19.554 1.408 1.00 97.62 95 PHE A C 1
ATOM 754 O O . PHE A 1 95 ? -15.126 -19.488 0.406 1.00 97.62 95 PHE A O 1
ATOM 761 N N . ALA A 1 96 ? -13.249 -18.894 1.474 1.00 97.88 96 ALA A N 1
ATOM 762 C CA . ALA A 1 96 ? -12.741 -18.040 0.403 1.00 97.88 96 ALA A CA 1
ATOM 763 C C . ALA A 1 96 ? -12.564 -18.802 -0.920 1.00 97.88 96 ALA A C 1
ATOM 765 O O . ALA A 1 96 ? -12.830 -18.250 -1.990 1.00 97.88 96 ALA A O 1
ATOM 766 N N . GLY A 1 97 ? -12.156 -20.074 -0.857 1.00 97.31 97 GLY A N 1
ATOM 767 C CA . GLY A 1 97 ? -12.011 -20.944 -2.028 1.00 97.31 97 GLY A CA 1
ATOM 768 C C . GLY A 1 97 ? -13.337 -21.274 -2.713 1.00 97.31 97 GLY A C 1
ATOM 769 O O . GLY A 1 97 ? -13.346 -21.586 -3.900 1.00 97.31 97 GLY A O 1
ATOM 770 N N . MET A 1 98 ? -14.453 -21.161 -1.990 1.00 97.69 98 MET A N 1
ATOM 771 C CA . MET A 1 98 ? -15.801 -21.381 -2.516 1.00 97.69 98 MET A CA 1
ATOM 772 C C . MET A 1 98 ? -16.452 -20.108 -3.067 1.00 97.69 98 MET A C 1
ATOM 774 O O . MET A 1 98 ? -17.499 -20.193 -3.694 1.00 97.69 98 MET A O 1
ATOM 778 N N . CYS A 1 99 ? -15.870 -18.925 -2.860 1.00 97.31 99 CYS A N 1
ATOM 779 C CA . CYS A 1 99 ? -16.513 -17.659 -3.229 1.00 97.31 99 CYS A CA 1
ATOM 780 C C . CYS A 1 99 ? -16.408 -17.310 -4.726 1.00 97.31 99 CYS A C 1
ATOM 782 O O . CYS A 1 99 ? -17.108 -16.411 -5.201 1.00 97.31 99 CYS A O 1
ATOM 784 N N . PHE A 1 100 ? -15.543 -17.987 -5.484 1.00 98.06 100 PHE A N 1
ATOM 785 C CA . PHE A 1 100 ? -15.307 -17.702 -6.899 1.00 98.06 100 PHE A CA 1
ATOM 786 C C . PHE A 1 100 ? -15.085 -18.979 -7.714 1.00 98.06 100 PHE A C 1
ATOM 788 O O . PHE A 1 100 ? -14.660 -20.010 -7.200 1.00 98.06 100 PHE A O 1
ATOM 795 N N . MET A 1 101 ? -15.338 -18.896 -9.019 1.00 97.44 101 MET A N 1
ATOM 796 C CA . MET A 1 101 ? -15.051 -19.963 -9.973 1.00 97.44 101 MET A CA 1
ATOM 797 C C . MET A 1 101 ? -14.658 -19.357 -11.324 1.00 97.44 101 MET A C 1
ATOM 799 O O . MET A 1 101 ? -15.331 -18.461 -11.829 1.00 97.44 101 MET A O 1
ATOM 803 N N . TYR A 1 102 ? -13.553 -19.832 -11.910 1.00 96.88 102 TYR A N 1
ATOM 804 C CA . TYR A 1 102 ? -13.022 -19.347 -13.195 1.00 96.88 102 TYR A CA 1
ATOM 805 C C . TYR A 1 102 ? -12.849 -17.820 -13.264 1.00 96.88 102 TYR A C 1
ATOM 807 O O . TYR A 1 102 ? -13.210 -17.185 -14.256 1.00 96.88 102 TYR A O 1
ATOM 815 N N . GLY A 1 103 ? -12.318 -17.220 -12.197 1.00 95.06 103 GLY A N 1
ATOM 816 C CA . GLY A 1 103 ? -12.099 -15.775 -12.150 1.00 95.06 103 GLY A CA 1
ATOM 817 C C . GLY A 1 103 ? -13.367 -14.930 -11.958 1.00 95.06 103 GLY A C 1
ATOM 818 O O . GLY A 1 103 ? -13.325 -13.724 -12.173 1.00 95.06 103 GLY A O 1
ATOM 819 N N . LYS A 1 104 ? -14.513 -15.531 -11.614 1.00 97.62 104 LYS A N 1
ATOM 820 C CA . LYS A 1 104 ? -15.780 -14.814 -11.404 1.00 97.62 104 LYS A CA 1
ATOM 821 C C . LYS A 1 104 ? -16.362 -15.117 -10.025 1.00 97.62 104 LYS A C 1
ATOM 823 O O . LYS A 1 104 ? -16.270 -16.267 -9.593 1.00 97.62 104 LYS A O 1
ATOM 828 N N . PRO A 1 105 ? -16.964 -14.133 -9.338 1.00 98.00 105 PRO A N 1
ATOM 829 C CA . PRO A 1 105 ? -17.640 -14.390 -8.073 1.00 98.00 105 PRO A CA 1
ATOM 830 C C . PRO A 1 105 ? -18.888 -15.258 -8.295 1.00 98.00 105 PRO A C 1
ATOM 832 O O . PRO A 1 105 ? -19.562 -15.130 -9.319 1.00 98.00 105 PRO A O 1
ATOM 835 N N . LEU A 1 106 ? -19.188 -16.156 -7.350 1.00 98.00 106 LEU A N 1
ATOM 836 C CA . LEU A 1 106 ? -20.370 -17.031 -7.429 1.00 98.00 106 LEU A CA 1
ATOM 837 C C . LEU A 1 106 ? -21.672 -16.347 -6.987 1.00 98.00 106 LEU A C 1
ATOM 839 O O . LEU A 1 106 ? -22.753 -16.795 -7.361 1.00 98.00 106 LEU A O 1
ATOM 843 N N . CYS A 1 107 ? -21.571 -15.280 -6.200 1.00 97.81 107 CYS A N 1
ATOM 844 C CA . CYS A 1 107 ? -22.691 -14.492 -5.695 1.00 97.81 107 CYS A CA 1
ATOM 845 C C . CYS A 1 107 ? -22.355 -12.995 -5.739 1.00 97.81 107 CYS A C 1
ATOM 847 O O . CYS A 1 107 ? -21.244 -12.602 -6.100 1.00 97.81 107 CYS A O 1
ATOM 849 N N . SER A 1 108 ? -23.313 -12.140 -5.391 1.00 98.00 108 SER A N 1
ATOM 850 C CA . SER A 1 108 ? -23.034 -10.719 -5.162 1.00 98.00 108 SER A CA 1
ATOM 851 C C . SER A 1 108 ? -22.313 -10.501 -3.828 1.00 98.00 108 SER A C 1
ATOM 853 O O . SER A 1 108 ? -22.471 -11.269 -2.878 1.00 98.00 108 SER A O 1
ATOM 855 N N . PHE A 1 109 ? -21.560 -9.409 -3.713 1.00 97.56 109 PHE A N 1
ATOM 856 C CA . PHE A 1 109 ? -20.884 -9.019 -2.477 1.00 97.56 109 PHE A CA 1
ATOM 857 C C . PHE A 1 109 ? -21.875 -8.829 -1.320 1.00 97.56 109 PHE A C 1
ATOM 859 O O . PHE A 1 109 ? -21.604 -9.230 -0.194 1.00 97.56 109 PHE A O 1
ATOM 866 N N . ALA A 1 110 ? -23.067 -8.295 -1.597 1.00 96.06 110 ALA A N 1
ATOM 867 C CA . ALA A 1 110 ? -24.114 -8.156 -0.590 1.00 96.06 110 ALA A CA 1
ATOM 868 C C . ALA A 1 110 ? -24.608 -9.516 -0.063 1.00 96.06 110 ALA A C 1
ATOM 870 O O . ALA A 1 110 ? -24.843 -9.663 1.134 1.00 96.06 110 ALA A O 1
ATOM 871 N N . GLU A 1 111 ? -24.760 -10.521 -0.931 1.00 97.50 111 GLU A N 1
ATOM 872 C CA . GLU A 1 111 ? -25.120 -11.886 -0.521 1.00 97.50 111 GLU A CA 1
ATOM 873 C C . GLU A 1 111 ? -23.995 -12.550 0.267 1.00 97.50 111 GLU A C 1
ATOM 875 O O . GLU A 1 111 ? -24.254 -13.146 1.308 1.00 97.50 111 GLU A O 1
ATOM 880 N N . LEU A 1 112 ? -22.749 -12.391 -0.182 1.00 97.50 112 LEU A N 1
ATOM 881 C CA . LEU A 1 112 ? -21.566 -12.864 0.532 1.00 97.50 112 LEU A CA 1
ATOM 882 C C . LEU A 1 112 ? -21.510 -12.298 1.957 1.00 97.50 112 LEU A C 1
ATOM 884 O O . LEU A 1 112 ? -21.357 -13.053 2.915 1.00 97.50 112 LEU A O 1
ATOM 888 N N . MET A 1 113 ? -21.693 -10.984 2.109 1.00 96.75 113 MET A N 1
ATOM 889 C CA . MET A 1 113 ? -21.711 -10.344 3.424 1.00 96.75 113 MET A CA 1
ATOM 890 C C . MET A 1 113 ? -22.890 -10.827 4.273 1.00 96.75 113 MET A C 1
ATOM 892 O O . MET A 1 113 ? -22.702 -11.051 5.464 1.00 96.75 113 MET A O 1
ATOM 896 N N . LYS A 1 114 ? -24.077 -11.054 3.694 1.00 95.44 114 LYS A N 1
ATOM 897 C CA . LYS A 1 114 ? -25.213 -11.653 4.423 1.00 95.44 114 LYS A CA 1
ATOM 898 C C . LYS A 1 114 ? -24.898 -13.054 4.942 1.00 95.44 114 LYS A C 1
ATOM 900 O O . LYS A 1 114 ? -25.286 -13.374 6.059 1.00 95.44 114 LYS A O 1
ATOM 905 N N . VAL A 1 115 ? -24.205 -13.875 4.151 1.00 96.94 115 VAL A N 1
ATOM 906 C CA . VAL A 1 115 ? -23.769 -15.213 4.577 1.00 96.94 115 VAL A CA 1
ATOM 907 C C . VAL A 1 115 ? -22.756 -15.104 5.711 1.00 96.94 115 VAL A C 1
ATOM 909 O O . VAL A 1 115 ? -22.920 -15.783 6.719 1.00 96.94 115 VAL A O 1
ATOM 912 N N . LEU A 1 116 ? -21.770 -14.210 5.598 1.00 96.19 116 LEU A N 1
ATOM 913 C CA . LEU A 1 116 ? -20.796 -13.972 6.667 1.00 96.19 116 LEU A CA 1
ATOM 914 C C . LEU A 1 116 ? -21.465 -13.506 7.971 1.00 96.19 116 LEU A C 1
ATOM 916 O O . LEU A 1 116 ? -21.071 -13.959 9.036 1.00 96.19 116 LEU A O 1
ATOM 920 N N . HIS A 1 117 ? -22.488 -12.650 7.899 1.00 94.56 117 HIS A N 1
ATOM 921 C CA . HIS A 1 117 ? -23.246 -12.187 9.071 1.00 94.56 117 HIS A CA 1
ATOM 922 C C . HIS A 1 117 ? -24.238 -13.217 9.620 1.00 94.56 117 HIS A C 1
ATOM 924 O O . HIS A 1 117 ? -24.869 -12.967 10.645 1.00 94.56 117 HIS A O 1
ATOM 930 N N . SER A 1 118 ? -24.449 -14.333 8.925 1.00 95.56 118 SER A N 1
ATOM 931 C CA . SER A 1 118 ? -25.402 -15.337 9.377 1.00 95.56 118 SER A CA 1
ATOM 932 C C . SER A 1 118 ? -24.828 -16.146 10.536 1.00 95.56 118 SER A C 1
ATOM 934 O O . SER A 1 118 ? -23.667 -16.547 10.501 1.00 95.56 118 SER A O 1
ATOM 936 N N . ASP A 1 119 ? -25.680 -16.508 11.496 1.00 93.19 119 ASP A N 1
ATOM 937 C CA . ASP A 1 119 ? -25.310 -17.371 12.631 1.00 93.19 119 ASP A CA 1
ATOM 938 C C . ASP A 1 119 ? -24.824 -18.775 12.206 1.00 93.19 119 ASP A C 1
ATOM 940 O O . ASP A 1 119 ? -24.360 -19.558 13.031 1.00 93.19 119 ASP A O 1
ATOM 944 N N . SER A 1 120 ? -24.946 -19.119 10.918 1.00 94.06 120 SER A N 1
ATOM 945 C CA . SER A 1 120 ? -24.437 -20.376 10.361 1.00 94.06 120 SER A CA 1
ATOM 946 C C . SER A 1 120 ? -22.917 -20.398 10.176 1.00 94.06 120 SER A C 1
ATOM 948 O O . SER A 1 120 ? -22.342 -21.474 10.024 1.00 94.06 120 SER A O 1
ATOM 950 N N . VAL A 1 121 ? -22.270 -19.230 10.199 1.00 96.19 121 VAL A N 1
ATOM 951 C CA . VAL A 1 121 ? -20.821 -19.070 10.069 1.00 96.19 121 VAL A CA 1
ATOM 952 C C . VAL A 1 121 ? -20.232 -18.841 11.460 1.00 96.19 121 VAL A C 1
ATOM 954 O O . VAL A 1 121 ? -20.323 -17.750 12.004 1.00 96.19 121 VAL A O 1
ATOM 957 N N . HIS A 1 122 ? -19.623 -19.868 12.059 1.00 96.75 122 HIS A N 1
ATOM 958 C CA . HIS A 1 122 ? -19.047 -19.778 13.413 1.00 96.75 122 HIS A CA 1
ATOM 959 C C . HIS A 1 122 ? -17.596 -19.277 13.442 1.00 96.75 122 HIS A C 1
ATOM 961 O O . HIS A 1 122 ? -17.119 -18.839 14.488 1.00 96.75 122 HIS A O 1
ATOM 967 N N . PHE A 1 123 ? -16.884 -19.321 12.312 1.00 97.25 123 PHE A N 1
ATOM 968 C CA . PHE A 1 123 ? -15.486 -18.878 12.212 1.00 97.25 123 PHE A CA 1
ATOM 969 C C . PHE A 1 123 ? -15.316 -17.355 12.127 1.00 97.25 123 PHE A C 1
ATOM 971 O O . PHE A 1 123 ? -14.196 -16.854 12.259 1.00 97.25 123 PHE A O 1
ATOM 978 N N . VAL A 1 124 ? -16.409 -16.613 11.939 1.00 96.56 124 VAL A N 1
ATOM 979 C CA . VAL A 1 124 ? -16.453 -15.152 12.029 1.00 96.56 124 VAL A CA 1
ATOM 980 C C . VAL A 1 124 ? -17.567 -14.767 12.984 1.00 96.56 124 VAL A C 1
ATOM 982 O O . VAL A 1 124 ? -18.675 -15.278 12.876 1.00 96.56 124 VAL A O 1
ATOM 985 N N . SER A 1 125 ? -17.300 -13.826 13.881 1.00 94.75 125 SER A N 1
ATOM 986 C CA . SER A 1 125 ? -18.355 -13.136 14.613 1.00 94.75 125 SER A CA 1
ATOM 987 C C . SER A 1 125 ? -18.360 -11.668 14.234 1.00 94.75 125 SER A C 1
ATOM 989 O O . SER A 1 125 ? -17.318 -11.026 14.140 1.00 94.75 125 SER A O 1
ATOM 991 N N . PHE A 1 126 ? -19.545 -11.115 14.011 1.00 91.19 126 PHE A N 1
ATOM 992 C CA . PHE A 1 126 ? -19.716 -9.674 13.918 1.00 91.19 126 PHE A CA 1
ATOM 993 C C . PHE A 1 126 ? -20.226 -9.197 15.268 1.00 91.19 126 PHE A C 1
ATOM 995 O O . PHE A 1 126 ? -21.239 -9.696 15.762 1.00 91.19 126 PHE A O 1
ATOM 1002 N N . SER A 1 127 ? -19.526 -8.245 15.888 1.00 82.38 127 SER A N 1
ATOM 1003 C CA . SER A 1 127 ? -20.077 -7.580 17.067 1.00 82.38 127 SER A CA 1
ATOM 1004 C C . SER A 1 127 ? -21.321 -6.817 16.621 1.00 82.38 127 SER A C 1
ATOM 1006 O O . SER A 1 127 ? -21.216 -5.757 16.012 1.00 82.38 127 SER A O 1
ATOM 1008 N N . SER A 1 128 ? -22.499 -7.378 16.917 1.00 63.59 128 SER A N 1
ATOM 1009 C CA . SER A 1 128 ? -23.824 -6.950 16.431 1.00 63.59 128 SER A CA 1
ATOM 1010 C C . SER A 1 128 ? -24.143 -5.473 16.662 1.00 63.59 128 SER A C 1
ATOM 1012 O O . SER A 1 128 ? -25.018 -4.910 16.020 1.00 63.59 128 SER A O 1
ATOM 1014 N N . ALA A 1 129 ? -23.423 -4.850 17.576 1.00 53.34 129 ALA A N 1
ATOM 1015 C CA . ALA A 1 129 ? -23.068 -3.450 17.569 1.00 53.34 129 ALA A CA 1
ATOM 1016 C C . ALA A 1 129 ? -22.143 -3.317 18.771 1.00 53.34 129 ALA A C 1
ATOM 1018 O O . ALA A 1 129 ? -22.587 -3.404 19.920 1.00 53.34 129 ALA A O 1
ATOM 1019 N N . HIS A 1 130 ? -20.859 -3.044 18.562 1.00 55.97 130 HIS A N 1
ATOM 1020 C CA . HIS A 1 130 ? -20.265 -2.105 19.499 1.00 55.97 130 HIS A CA 1
ATOM 1021 C C . HIS A 1 130 ? -20.997 -0.802 19.238 1.00 55.97 130 HIS A C 1
ATOM 1023 O O . HIS A 1 130 ? -20.666 -0.086 18.300 1.00 55.97 130 HIS A O 1
ATOM 1029 N N . HIS A 1 131 ? -22.070 -0.570 20.005 1.00 70.12 131 HIS A N 1
ATOM 1030 C CA . HIS A 1 131 ? -22.730 0.720 20.065 1.00 70.12 131 HIS A CA 1
ATOM 1031 C C . HIS A 1 131 ? -21.604 1.733 20.171 1.00 70.12 131 HIS A C 1
ATOM 1033 O O . HIS A 1 131 ? -20.898 1.744 21.185 1.00 70.12 131 HIS A O 1
ATOM 1039 N N . LEU A 1 132 ? -21.373 2.489 19.093 1.00 83.44 132 LEU A N 1
ATOM 1040 C CA . LEU A 1 132 ? -20.505 3.647 19.148 1.00 83.44 132 LEU A CA 1
ATOM 1041 C C . LEU A 1 132 ? -21.002 4.407 20.368 1.00 83.44 132 LEU A C 1
ATOM 1043 O O . LEU A 1 132 ? -22.195 4.663 20.496 1.00 83.44 132 LEU A O 1
ATOM 1047 N N . LYS A 1 133 ? -20.128 4.587 21.350 1.00 91.06 133 LYS A N 1
ATOM 1048 C CA . LYS A 1 133 ? -20.453 5.376 22.530 1.00 91.06 133 LYS A CA 1
ATOM 1049 C C . LYS A 1 133 ? -19.950 6.777 22.264 1.00 91.06 133 LYS A C 1
ATOM 1051 O O . LYS A 1 133 ? -18.949 6.953 21.560 1.00 91.06 133 LYS A O 1
ATOM 1056 N N . GLU A 1 134 ? -20.616 7.758 22.847 1.00 93.69 134 GLU A N 1
ATOM 1057 C CA . GLU A 1 134 ? -20.045 9.094 22.956 1.00 93.69 134 GLU A CA 1
ATOM 1058 C C . GLU A 1 134 ? -18.625 8.983 23.530 1.00 93.69 134 GLU A C 1
ATOM 1060 O O . GLU A 1 134 ? -18.343 8.159 24.408 1.00 93.69 134 GLU A O 1
ATOM 1065 N N . HIS A 1 135 ? -17.712 9.757 22.955 1.00 92.69 135 HIS A N 1
ATOM 1066 C CA . HIS A 1 135 ? -16.276 9.760 23.225 1.00 92.69 135 HIS A CA 1
ATOM 1067 C C . HIS A 1 135 ? -15.497 8.502 22.818 1.00 92.69 135 HIS A C 1
ATOM 1069 O O . HIS A 1 135 ? -14.329 8.354 23.190 1.00 92.69 135 HIS A O 1
ATOM 1075 N N . SER A 1 136 ? -16.089 7.596 22.036 1.00 92.06 136 SER A N 1
ATOM 1076 C CA . SER A 1 136 ? -15.312 6.522 21.412 1.00 92.06 136 SER A CA 1
ATOM 1077 C C . SER A 1 136 ? -14.350 7.085 20.362 1.00 92.06 136 SER A C 1
ATOM 1079 O O . SER A 1 136 ? -14.673 8.010 19.613 1.00 92.06 136 SER A O 1
ATOM 1081 N N . LEU A 1 137 ? -13.135 6.532 20.333 1.00 92.25 137 LEU A N 1
ATOM 1082 C CA . LEU A 1 137 ? -12.129 6.877 19.335 1.00 92.25 137 LEU A CA 1
ATOM 1083 C C . LEU A 1 137 ? -12.435 6.114 18.053 1.00 92.25 137 LEU A C 1
ATOM 1085 O O . LEU A 1 137 ? -12.650 4.901 18.085 1.00 92.25 137 LEU A O 1
ATOM 1089 N N . ILE A 1 138 ? -12.388 6.804 16.922 1.00 93.31 138 ILE A N 1
ATOM 1090 C CA . ILE A 1 138 ? -12.803 6.250 15.638 1.00 93.31 138 ILE A CA 1
ATOM 1091 C C . ILE A 1 138 ? -11.865 6.657 14.498 1.00 93.31 138 ILE A C 1
ATOM 1093 O O . ILE A 1 138 ? -11.089 7.613 14.595 1.00 93.31 138 ILE A O 1
ATOM 1097 N N . TYR A 1 139 ? -11.934 5.892 13.413 1.00 90.75 139 TYR A N 1
ATOM 1098 C CA . TYR A 1 139 ? -11.429 6.256 12.100 1.00 90.75 139 TYR A CA 1
ATOM 1099 C C . TYR A 1 139 ? -12.605 6.506 11.155 1.00 90.75 139 TYR A C 1
ATOM 1101 O O . TYR A 1 139 ? -13.468 5.643 10.996 1.00 90.75 139 TYR A O 1
ATOM 1109 N N . VAL A 1 140 ? -12.606 7.663 10.500 1.00 91.00 140 VAL A N 1
ATOM 1110 C CA . VAL A 1 140 ? -13.500 7.982 9.384 1.00 91.00 140 VAL A CA 1
ATOM 1111 C C . VAL A 1 140 ? -12.780 7.637 8.084 1.00 91.00 140 VAL A C 1
ATOM 1113 O O . VAL A 1 140 ? -11.623 8.033 7.883 1.00 91.00 140 VAL A O 1
ATOM 1116 N N . ASP A 1 141 ? -13.446 6.860 7.227 1.00 85.25 141 ASP A N 1
ATOM 1117 C CA . ASP A 1 141 ? -12.910 6.373 5.947 1.00 85.25 141 ASP A CA 1
ATOM 1118 C C . ASP A 1 141 ? -11.515 5.730 6.081 1.00 85.25 141 ASP A C 1
ATOM 1120 O O . ASP A 1 141 ? -10.617 5.968 5.269 1.00 85.25 141 ASP A O 1
ATOM 1124 N N . GLU A 1 142 ? -11.299 4.979 7.169 1.00 78.44 142 GLU A N 1
ATOM 1125 C CA . GLU A 1 142 ? -10.050 4.268 7.507 1.00 78.44 142 GLU A CA 1
ATOM 1126 C C . GLU A 1 142 ? -8.795 5.151 7.678 1.00 78.44 142 GLU A C 1
ATOM 1128 O O . GLU A 1 142 ? -7.701 4.648 7.950 1.00 78.44 142 GLU A O 1
ATOM 1133 N N . ARG A 1 143 ? -8.904 6.473 7.506 1.00 82.50 143 ARG A N 1
ATOM 1134 C CA . ARG A 1 143 ? -7.742 7.372 7.397 1.00 82.50 143 ARG A CA 1
ATOM 1135 C C . ARG A 1 143 ? -7.761 8.483 8.421 1.00 82.50 143 ARG A C 1
ATOM 1137 O O . ARG A 1 143 ? -6.740 8.721 9.070 1.00 82.50 143 ARG A O 1
ATOM 1144 N N . GLN A 1 144 ? -8.891 9.167 8.544 1.00 89.38 144 GLN A N 1
ATOM 1145 C CA . GLN A 1 144 ? -9.005 10.333 9.404 1.00 89.38 144 GLN A CA 1
ATOM 1146 C C . GLN A 1 144 ? -9.335 9.886 10.817 1.00 89.38 144 GLN A C 1
ATOM 1148 O O . GLN A 1 144 ? -10.208 9.054 11.029 1.00 89.38 144 GLN A O 1
ATOM 1153 N N . ARG A 1 145 ? -8.601 10.412 11.791 1.00 92.50 145 ARG A N 1
ATOM 1154 C CA . ARG A 1 145 ? -8.814 10.093 13.202 1.00 92.50 145 ARG A CA 1
ATOM 1155 C C . ARG A 1 145 ? -9.807 11.080 13.781 1.00 92.50 145 ARG A C 1
ATOM 1157 O O . ARG A 1 145 ? -9.657 12.278 13.548 1.00 92.50 145 ARG A O 1
ATOM 1164 N N . GLY A 1 146 ? -10.754 10.584 14.558 1.00 94.19 146 GLY A N 1
ATOM 1165 C CA . GLY A 1 146 ? -11.664 11.447 15.287 1.00 94.19 146 GLY A CA 1
ATOM 1166 C C . GLY A 1 146 ? -12.226 10.799 16.537 1.00 94.19 146 GLY A C 1
ATOM 1167 O O . GLY A 1 146 ? -11.943 9.637 16.853 1.00 94.19 146 GLY A O 1
ATOM 1168 N N . THR A 1 147 ? -13.029 11.582 17.238 1.00 95.06 147 THR A N 1
ATOM 1169 C CA . THR A 1 147 ? -13.745 11.188 18.446 1.00 95.06 147 THR A CA 1
ATOM 1170 C C . THR A 1 147 ? -15.236 11.410 18.227 1.00 95.06 147 THR A C 1
ATOM 1172 O O . THR A 1 147 ? -15.640 12.434 17.678 1.00 95.06 147 THR A O 1
ATOM 1175 N N . VAL A 1 148 ? -16.062 10.444 18.631 1.00 95.50 148 VAL A N 1
ATOM 1176 C CA . VAL A 1 148 ? -17.523 10.586 18.573 1.00 95.50 148 VAL A CA 1
ATOM 1177 C C . VAL A 1 148 ? -17.967 11.620 19.604 1.00 95.50 148 VAL A C 1
ATOM 1179 O O . VAL A 1 148 ? -17.706 11.447 20.792 1.00 95.50 148 VAL A O 1
ATOM 1182 N N . VAL A 1 149 ? -18.646 12.675 19.164 1.00 96.69 149 VAL A N 1
ATOM 1183 C CA . VAL A 1 149 ? -19.218 13.708 20.040 1.00 96.69 149 VAL A CA 1
ATOM 1184 C C . VAL A 1 149 ? -20.646 13.341 20.418 1.00 96.69 149 VAL A C 1
ATOM 1186 O O . VAL A 1 149 ? -20.976 13.287 21.596 1.00 96.69 149 VAL A O 1
ATOM 1189 N N . GLU A 1 150 ? -21.476 13.061 19.415 1.00 96.75 150 GLU A N 1
ATOM 1190 C CA . GLU A 1 150 ? -22.914 12.841 19.567 1.00 96.75 150 GLU A CA 1
ATOM 1191 C C . GLU A 1 150 ? -23.399 11.842 18.507 1.00 96.75 150 GLU A C 1
ATOM 1193 O O . GLU A 1 150 ? -22.858 11.779 17.396 1.00 96.75 150 GLU A O 1
ATOM 1198 N N . LEU A 1 151 ? -24.407 11.042 18.856 1.00 94.25 151 LEU A N 1
ATOM 1199 C CA . LEU A 1 151 ? -25.000 10.030 17.981 1.00 94.25 151 LEU A CA 1
ATOM 1200 C C . LEU A 1 151 ? -26.417 10.459 17.598 1.00 94.25 151 LEU A C 1
ATOM 1202 O O . LEU A 1 151 ? -27.322 10.460 18.429 1.00 94.25 151 LEU A O 1
ATOM 1206 N N . GLU A 1 152 ? -26.618 10.778 16.323 1.00 94.50 152 GLU A N 1
ATOM 1207 C CA . GLU A 1 152 ? -27.892 11.217 15.753 1.00 94.50 152 GLU A CA 1
ATOM 1208 C C . GLU A 1 152 ? -28.452 10.134 14.812 1.00 94.50 152 GLU A C 1
ATOM 1210 O O . GLU A 1 152 ? -28.474 10.272 13.588 1.00 94.50 152 GLU A O 1
ATOM 1215 N N . GLY A 1 153 ? -28.900 9.011 15.382 1.00 89.75 153 GLY A N 1
ATOM 1216 C CA . GLY A 1 153 ? -29.455 7.894 14.609 1.00 89.75 153 GLY A CA 1
ATOM 1217 C C . GLY A 1 153 ? -28.399 7.191 13.748 1.00 89.75 153 GLY A C 1
ATOM 1218 O O . GLY A 1 153 ? -27.504 6.547 14.286 1.00 89.75 153 GLY A O 1
ATOM 1219 N N . GLU A 1 154 ? -28.519 7.292 12.420 1.00 88.94 154 GLU A N 1
ATOM 1220 C CA . GLU A 1 154 ? -27.540 6.750 11.455 1.00 88.94 154 GLU A CA 1
ATOM 1221 C C . GLU A 1 154 ? -26.359 7.701 11.199 1.00 88.94 154 GLU A C 1
ATOM 1223 O O . GLU A 1 154 ? -25.388 7.321 10.544 1.00 88.94 154 GLU A O 1
ATOM 1228 N N . MET A 1 155 ? -26.419 8.930 11.720 1.00 93.62 155 MET A N 1
ATOM 1229 C CA . MET A 1 155 ? -25.357 9.924 11.599 1.00 93.62 155 MET A CA 1
ATOM 1230 C C . MET A 1 155 ? -24.600 10.050 12.921 1.00 93.62 155 MET A C 1
ATOM 1232 O O . MET A 1 155 ? -25.167 10.003 14.011 1.00 93.62 155 MET A O 1
ATOM 1236 N N . VAL A 1 156 ? -23.291 10.228 12.821 1.00 94.62 156 VAL A N 1
ATOM 1237 C CA . VAL A 1 156 ? -22.359 10.343 13.938 1.00 94.62 156 VAL A CA 1
ATOM 1238 C C . VAL A 1 156 ? -21.664 11.688 13.810 1.00 94.62 156 VAL A C 1
ATOM 1240 O O . VAL A 1 156 ? -21.018 11.960 12.797 1.00 94.62 156 VAL A O 1
ATOM 1243 N N . ARG A 1 157 ? -21.785 12.547 14.824 1.00 96.69 157 ARG A N 1
ATOM 1244 C CA . ARG A 1 157 ? -21.020 13.796 14.872 1.00 96.69 157 ARG A CA 1
ATOM 1245 C C . ARG A 1 157 ? -19.609 13.477 15.352 1.00 96.69 157 ARG A C 1
ATOM 1247 O O . ARG A 1 157 ? -19.432 12.968 16.460 1.00 96.69 157 ARG A O 1
ATOM 1254 N N . VAL A 1 158 ? -18.617 13.746 14.510 1.00 95.81 158 VAL A N 1
ATOM 1255 C CA . VAL A 1 158 ? -17.211 13.404 14.747 1.00 95.81 158 VAL A CA 1
ATOM 1256 C C . VAL A 1 158 ? -16.376 14.671 14.870 1.00 95.81 158 VAL A C 1
ATOM 1258 O O . VAL A 1 158 ? -16.444 15.543 14.008 1.00 95.81 158 VAL A O 1
ATOM 1261 N N . GLU A 1 159 ? -15.556 14.743 15.915 1.00 95.31 159 GLU A N 1
ATOM 1262 C CA . GLU A 1 159 ? -14.513 15.757 16.095 1.00 95.31 159 GLU A CA 1
ATOM 1263 C C . GLU A 1 159 ? -13.170 15.192 15.603 1.00 95.31 159 GLU A C 1
ATOM 1265 O O . GLU A 1 159 ? -12.707 14.169 16.113 1.00 95.31 159 GLU A O 1
ATOM 1270 N N . PHE A 1 160 ? -12.546 15.809 14.594 1.00 93.88 160 PHE A N 1
ATOM 1271 C CA . PHE A 1 160 ? -11.303 15.301 13.992 1.00 93.88 160 PHE A CA 1
ATOM 1272 C C . PHE A 1 160 ? -10.028 15.718 14.751 1.00 93.88 160 PHE A C 1
ATOM 1274 O O . PHE A 1 160 ? -9.818 16.894 15.046 1.00 93.88 160 PHE A O 1
ATOM 1281 N N . ASP A 1 161 ? -9.112 14.762 14.970 1.00 89.31 161 ASP A N 1
ATOM 1282 C CA . ASP A 1 161 ? -7.858 14.961 15.726 1.00 89.31 161 ASP A CA 1
ATOM 1283 C C . ASP A 1 161 ? -6.832 15.848 14.981 1.00 89.31 161 ASP A C 1
ATOM 1285 O O . ASP A 1 161 ? -6.001 16.510 15.607 1.00 89.31 161 ASP A O 1
ATOM 1289 N N . GLU A 1 162 ? -6.803 15.797 13.641 1.00 77.56 162 GLU A N 1
ATOM 1290 C CA . GLU A 1 162 ? -5.696 16.354 12.837 1.00 77.56 162 GLU A CA 1
ATOM 1291 C C . GLU A 1 162 ? -5.717 17.889 12.738 1.00 77.56 162 GLU A C 1
ATOM 1293 O O . GLU A 1 162 ? -4.655 18.500 12.603 1.00 77.56 162 GLU A O 1
ATOM 1298 N N . ASP A 1 163 ? -6.886 18.513 12.894 1.00 65.00 163 ASP A N 1
ATOM 1299 C CA . ASP A 1 163 ? -7.063 19.963 12.729 1.00 65.00 163 ASP A CA 1
ATOM 1300 C C . ASP A 1 163 ? -6.773 20.760 14.016 1.00 65.00 163 ASP A C 1
ATOM 1302 O O . ASP A 1 163 ? -6.579 21.976 13.977 1.00 65.00 163 ASP A O 1
ATOM 1306 N N . ALA A 1 164 ? -6.639 20.085 15.163 1.00 60.78 164 ALA A N 1
ATOM 1307 C CA . ALA A 1 164 ? -6.375 20.729 16.452 1.00 60.78 164 ALA A CA 1
ATOM 1308 C C . ALA A 1 164 ? -4.938 21.283 16.597 1.00 60.78 164 ALA A C 1
ATOM 1310 O O . ALA A 1 164 ? -4.633 22.003 17.551 1.00 60.78 164 ALA A O 1
ATOM 1311 N N . VAL A 1 165 ? -4.028 20.944 15.675 1.00 55.91 165 VAL A N 1
ATOM 1312 C CA . VAL A 1 165 ? -2.584 21.220 15.810 1.00 55.91 165 VAL A CA 1
ATOM 1313 C C . VAL A 1 165 ? -2.240 22.711 15.664 1.00 55.91 165 VAL A C 1
ATOM 1315 O O . VAL A 1 165 ? -1.238 23.148 16.231 1.00 55.91 165 VAL A O 1
ATOM 1318 N N . ASP A 1 166 ? -3.091 23.509 15.012 1.00 60.75 166 ASP A N 1
ATOM 1319 C CA . ASP A 1 166 ? -2.839 24.938 14.757 1.00 60.75 166 ASP A CA 1
ATOM 1320 C C . ASP A 1 166 ? -3.741 25.891 15.567 1.00 60.75 166 ASP A C 1
ATOM 1322 O O . ASP A 1 166 ? -3.797 27.090 15.294 1.00 60.75 166 ASP A O 1
ATOM 1326 N N . GLY A 1 167 ? -4.446 25.388 16.589 1.00 62.12 167 GLY A N 1
ATOM 1327 C CA . GLY A 1 167 ? -5.339 26.206 17.425 1.00 62.12 167 GLY A CA 1
ATOM 1328 C C . GLY A 1 167 ? -6.590 26.714 16.698 1.00 62.12 167 GLY A C 1
ATOM 1329 O O . GLY A 1 167 ? -7.328 27.536 17.241 1.00 62.12 167 GLY A O 1
ATOM 1330 N N . VAL A 1 168 ? -6.833 26.223 15.482 1.00 68.38 168 VAL A N 1
ATOM 1331 C CA . VAL A 1 168 ? -8.130 26.304 14.814 1.00 68.38 168 VAL A CA 1
ATOM 1332 C C . VAL A 1 168 ? -9.049 25.309 15.521 1.00 68.38 168 VAL A C 1
ATOM 1334 O O . VAL A 1 168 ? -8.613 24.217 15.882 1.00 68.38 168 VAL A O 1
ATOM 1337 N N . HIS A 1 169 ? -10.291 25.715 15.790 1.00 75.19 169 HIS A N 1
ATOM 1338 C CA . HIS A 1 169 ? -11.288 24.840 16.403 1.00 75.19 169 HIS A CA 1
ATOM 1339 C C . HIS A 1 169 ? -11.333 23.503 15.660 1.00 75.19 169 HIS A C 1
ATOM 1341 O O . HIS A 1 169 ? -11.333 23.495 14.426 1.00 75.19 169 HIS A O 1
ATOM 1347 N N . ALA A 1 170 ? -11.329 22.401 16.415 1.00 80.62 170 ALA A N 1
ATOM 1348 C CA . ALA A 1 170 ? -11.439 21.072 15.841 1.00 80.62 170 ALA A CA 1
ATOM 1349 C C . ALA A 1 170 ? -12.666 21.038 14.925 1.00 80.62 170 ALA A C 1
ATOM 1351 O O . ALA A 1 170 ? -13.748 21.511 15.282 1.00 80.62 170 ALA A O 1
ATOM 1352 N N . ARG A 1 171 ? -12.464 20.568 13.696 1.00 89.50 171 ARG A N 1
ATOM 1353 C CA . ARG A 1 171 ? -13.534 20.480 12.715 1.00 89.50 171 ARG A CA 1
ATOM 1354 C C . ARG A 1 171 ? -14.497 19.390 13.172 1.00 89.50 171 ARG A C 1
ATOM 1356 O O . ARG A 1 171 ? -14.114 18.224 13.244 1.00 89.50 171 ARG A O 1
ATOM 1363 N N . GLU A 1 172 ? -15.730 19.780 13.464 1.00 94.31 172 GLU A N 1
ATOM 1364 C CA . GLU A 1 172 ? -16.835 18.850 13.678 1.00 94.31 172 GLU A CA 1
ATOM 1365 C C . GLU A 1 172 ? -17.552 18.592 12.349 1.00 94.31 172 GLU A C 1
ATOM 1367 O O . GLU A 1 172 ? -17.867 19.526 11.606 1.00 94.31 172 GLU A O 1
ATOM 1372 N N . GLU A 1 173 ? -17.810 17.325 12.036 1.00 95.88 173 GLU A N 1
ATOM 1373 C CA . GLU A 1 173 ? -18.550 16.921 10.838 1.00 95.88 173 GLU A CA 1
ATOM 1374 C C . GLU A 1 173 ? -19.532 15.795 11.169 1.00 95.88 173 GLU A C 1
ATOM 1376 O O . GLU A 1 173 ? -19.234 14.909 11.970 1.00 95.88 173 GLU A O 1
ATOM 1381 N N . LEU A 1 174 ? -20.715 15.828 10.552 1.00 96.25 174 LEU A N 1
ATOM 1382 C CA . LEU A 1 174 ? -21.683 14.734 10.615 1.00 96.25 174 LEU A CA 1
ATOM 1383 C C . LEU A 1 174 ? -21.329 13.698 9.548 1.00 96.25 174 LEU A C 1
ATOM 1385 O O . LEU A 1 174 ? -21.358 13.988 8.352 1.00 96.25 174 LEU A O 1
ATOM 1389 N N . VAL A 1 175 ? -21.008 12.489 9.991 1.00 95.12 175 VAL A N 1
ATOM 1390 C CA . VAL A 1 175 ? -20.570 11.377 9.147 1.00 95.12 175 VAL A CA 1
ATOM 1391 C C . VAL A 1 175 ? -21.530 10.209 9.332 1.00 95.12 175 VAL A C 1
ATOM 1393 O O . VAL A 1 175 ? -21.972 9.932 10.438 1.00 95.12 175 VAL A O 1
ATOM 1396 N N . GLU A 1 176 ? -21.856 9.502 8.258 1.00 90.56 176 GLU A N 1
ATOM 1397 C CA . GLU A 1 176 ? -22.678 8.293 8.330 1.00 90.56 176 GLU A CA 1
ATOM 1398 C C . GLU A 1 176 ? -21.988 7.205 9.174 1.00 90.56 176 GLU A C 1
ATOM 1400 O O . GLU A 1 176 ? -20.791 6.954 9.008 1.00 90.56 176 GLU A O 1
ATOM 1405 N N . ALA A 1 177 ? -22.728 6.533 10.060 1.00 88.94 177 ALA A N 1
ATOM 1406 C CA . ALA A 1 177 ? -22.194 5.517 10.971 1.00 88.94 177 ALA A CA 1
ATOM 1407 C C . ALA A 1 177 ? -21.483 4.365 10.237 1.00 88.94 177 ALA A C 1
ATOM 1409 O O . ALA A 1 177 ? -20.520 3.804 10.755 1.00 88.94 177 ALA A O 1
ATOM 1410 N N . SER A 1 178 ? -21.908 4.055 9.009 1.00 82.00 178 SER A N 1
ATOM 1411 C CA . SER A 1 178 ? -21.295 3.048 8.132 1.00 82.00 178 SER A CA 1
ATOM 1412 C C . SER A 1 178 ? -19.852 3.382 7.722 1.00 82.00 178 SER A C 1
ATOM 1414 O O . SER A 1 178 ? -19.065 2.481 7.439 1.00 82.00 178 SER A O 1
ATOM 1416 N N . ARG A 1 179 ? -19.473 4.668 7.726 1.00 85.38 179 ARG A N 1
ATOM 1417 C CA . ARG A 1 179 ? -18.119 5.154 7.390 1.00 85.38 179 ARG A CA 1
ATOM 1418 C C . ARG A 1 179 ? -17.189 5.227 8.598 1.00 85.38 179 ARG A C 1
ATOM 1420 O O . ARG A 1 179 ? -16.013 5.580 8.459 1.00 85.38 179 ARG A O 1
ATOM 1427 N N . VAL A 1 180 ? -17.715 4.932 9.784 1.00 89.81 180 VAL A N 1
ATOM 1428 C CA . VAL A 1 180 ? -17.016 5.046 11.057 1.00 89.81 180 VAL A CA 1
ATOM 1429 C C . VAL A 1 180 ? -16.558 3.665 11.511 1.00 89.81 180 VAL A C 1
ATOM 1431 O O . VAL A 1 180 ? -17.349 2.751 11.723 1.00 89.81 180 VAL A O 1
ATOM 1434 N N . THR A 1 181 ? -15.254 3.516 11.721 1.00 86.12 181 THR A N 1
ATOM 1435 C CA . THR A 1 181 ? -14.657 2.290 12.266 1.00 86.12 181 THR A CA 1
ATOM 1436 C C . THR A 1 181 ? -14.068 2.567 13.641 1.00 86.12 181 THR A C 1
ATOM 1438 O O . THR A 1 181 ? -13.430 3.598 13.855 1.00 86.12 181 THR A O 1
ATOM 1441 N N . HIS A 1 182 ? -14.286 1.672 14.608 1.00 86.31 182 HIS A N 1
ATOM 1442 C CA . HIS A 1 182 ? -13.733 1.857 15.947 1.00 86.31 182 HIS A CA 1
ATOM 1443 C C . HIS A 1 182 ? -12.202 1.821 15.892 1.00 86.31 182 HIS A C 1
ATOM 1445 O O . HIS A 1 182 ? -11.585 0.872 15.402 1.00 86.31 182 HIS A O 1
ATOM 1451 N N . ARG A 1 183 ? -11.558 2.855 16.425 1.00 86.12 183 ARG A N 1
ATOM 1452 C CA . ARG A 1 183 ? -10.108 2.877 16.574 1.00 86.12 183 ARG A CA 1
ATOM 1453 C C . ARG A 1 183 ? -9.767 2.020 17.776 1.00 86.12 183 ARG A C 1
ATOM 1455 O O . ARG A 1 183 ? -10.227 2.298 18.879 1.00 86.12 183 ARG A O 1
ATOM 1462 N N . LEU A 1 184 ? -8.931 0.999 17.584 1.00 75.94 184 LEU A N 1
ATOM 1463 C CA . LEU A 1 184 ? -8.369 0.237 18.699 1.00 75.94 184 LEU A CA 1
ATOM 1464 C C . LEU A 1 184 ? -7.729 1.221 19.683 1.00 75.94 184 LEU A C 1
ATOM 1466 O O . LEU A 1 184 ? -6.688 1.826 19.404 1.00 75.94 184 LEU A O 1
ATOM 1470 N N . SER A 1 185 ? -8.391 1.430 20.822 1.00 70.88 185 SER A N 1
ATOM 1471 C CA . SER A 1 185 ? -7.838 2.241 21.889 1.00 70.88 185 SER A CA 1
ATOM 1472 C C . SER A 1 185 ? -6.661 1.457 22.435 1.00 70.88 185 SER A C 1
ATOM 1474 O O . SER A 1 185 ? -6.845 0.383 23.012 1.00 70.88 185 SER A O 1
ATOM 1476 N N . VAL A 1 186 ? -5.447 1.968 22.237 1.00 71.75 186 VAL A N 1
ATOM 1477 C CA . VAL A 1 186 ? -4.294 1.431 22.956 1.00 71.75 186 VAL A CA 1
ATOM 1478 C C . VAL A 1 186 ? -4.641 1.578 24.436 1.00 71.75 186 VAL A C 1
ATOM 1480 O O . VAL A 1 186 ? -4.895 2.711 24.855 1.00 71.75 186 VAL A O 1
ATOM 1483 N N . PRO A 1 187 ? -4.729 0.479 25.210 1.00 72.69 187 PRO A N 1
ATOM 1484 C CA . PRO A 1 187 ? -5.145 0.556 26.598 1.00 72.69 187 PRO A CA 1
ATOM 1485 C C . PRO A 1 187 ? -4.255 1.574 27.297 1.00 72.69 187 PRO A C 1
ATOM 1487 O O . PRO A 1 187 ? -3.025 1.490 27.225 1.00 72.69 187 PRO A O 1
ATOM 1490 N N . THR A 1 188 ? -4.880 2.583 27.901 1.00 76.12 188 THR A N 1
ATOM 1491 C CA . THR A 1 188 ? -4.163 3.680 28.541 1.00 76.12 188 THR A CA 1
ATOM 1492 C C . THR A 1 188 ? -3.446 3.114 29.754 1.00 76.12 188 THR A C 1
ATOM 1494 O O . THR A 1 188 ? -4.010 3.047 30.842 1.00 76.12 188 THR A O 1
ATOM 1497 N N . VAL A 1 189 ? -2.207 2.659 29.566 1.00 79.31 189 VAL A N 1
ATOM 1498 C CA . VAL A 1 189 ? -1.383 2.168 30.667 1.00 79.31 189 VAL A CA 1
ATOM 1499 C C . VAL A 1 189 ? -1.234 3.333 31.647 1.00 79.31 189 VAL A C 1
ATOM 1501 O O . VAL A 1 189 ? -0.724 4.390 31.249 1.00 79.31 189 VAL A O 1
ATOM 1504 N N . PRO A 1 190 ? -1.702 3.198 32.904 1.00 86.00 190 PRO A N 1
ATOM 1505 C CA . PRO A 1 190 ? -1.605 4.266 33.885 1.00 86.00 190 PRO A CA 1
ATOM 1506 C C . PRO A 1 190 ? -0.171 4.782 33.950 1.00 86.00 190 PRO A C 1
ATOM 1508 O O . PRO A 1 190 ? 0.764 4.007 34.143 1.00 86.00 190 PRO A O 1
ATOM 1511 N N . ARG A 1 191 ? 0.022 6.100 33.808 1.00 80.69 191 ARG A N 1
ATOM 1512 C CA . ARG A 1 191 ? 1.369 6.704 33.790 1.00 80.69 191 ARG A CA 1
ATOM 1513 C C . ARG A 1 191 ? 2.177 6.385 35.050 1.00 80.69 191 ARG A C 1
ATOM 1515 O O . ARG A 1 191 ? 3.396 6.368 34.983 1.00 80.69 191 ARG A O 1
ATOM 1522 N N . ALA A 1 192 ? 1.500 6.106 36.165 1.00 89.19 192 ALA A N 1
ATOM 1523 C CA . ALA A 1 192 ? 2.121 5.686 37.417 1.00 89.19 192 ALA A CA 1
ATOM 1524 C C . ALA A 1 192 ? 2.834 4.324 37.323 1.00 89.19 192 ALA A C 1
ATOM 1526 O O . ALA A 1 192 ? 3.797 4.098 38.047 1.00 89.19 192 ALA A O 1
ATOM 1527 N N . LEU A 1 193 ? 2.387 3.433 36.430 1.00 92.25 193 LEU A N 1
ATOM 1528 C CA . LEU A 1 193 ? 2.993 2.115 36.209 1.00 92.25 193 LEU A CA 1
ATOM 1529 C C . LEU A 1 193 ? 4.155 2.155 35.211 1.00 92.25 193 LEU A C 1
ATOM 1531 O O . LEU A 1 193 ? 4.890 1.180 35.089 1.00 92.25 193 LEU A O 1
ATOM 1535 N N . LEU A 1 194 ? 4.326 3.267 34.493 1.00 89.44 194 LEU A N 1
ATOM 1536 C CA . LEU A 1 194 ? 5.394 3.433 33.518 1.00 89.44 194 LEU A CA 1
ATOM 1537 C C . LEU A 1 194 ? 6.582 4.163 34.157 1.00 89.44 194 LEU A C 1
ATOM 1539 O O . LEU A 1 194 ? 6.463 5.334 34.524 1.00 89.44 194 LEU A O 1
ATOM 1543 N N . PRO A 1 195 ? 7.761 3.526 34.236 1.00 94.88 195 PRO A N 1
ATOM 1544 C CA . PRO A 1 195 ? 8.988 4.211 34.604 1.00 94.88 195 PRO A CA 1
ATOM 1545 C C . PRO A 1 195 ? 9.238 5.458 33.740 1.00 94.88 195 PRO A C 1
ATOM 1547 O O . PRO A 1 195 ? 9.084 5.440 32.516 1.00 94.88 195 PRO A O 1
ATOM 1550 N N . THR A 1 196 ? 9.694 6.544 34.367 1.00 93.19 196 THR A N 1
ATOM 1551 C CA . THR A 1 196 ? 9.930 7.847 33.711 1.00 93.19 196 THR A CA 1
ATOM 1552 C C . THR A 1 196 ? 10.907 7.772 32.533 1.00 93.19 196 THR A C 1
ATOM 1554 O O . THR A 1 196 ? 10.754 8.498 31.545 1.00 93.19 196 THR A O 1
ATOM 1557 N N . HIS A 1 197 ? 11.883 6.863 32.594 1.00 92.12 197 HIS A N 1
ATOM 1558 C CA . HIS A 1 197 ? 12.838 6.631 31.512 1.00 92.12 197 HIS A CA 1
ATOM 1559 C C . HIS A 1 197 ? 12.172 6.029 30.266 1.00 92.12 197 HIS A C 1
ATOM 1561 O O . HIS A 1 197 ? 12.480 6.464 29.158 1.00 92.12 197 HIS A O 1
ATOM 1567 N N . LEU A 1 198 ? 11.204 5.114 30.425 1.00 90.06 198 LEU A N 1
ATOM 1568 C CA . LEU A 1 198 ? 10.443 4.565 29.298 1.00 90.06 198 LEU A CA 1
ATOM 1569 C C . LEU A 1 198 ? 9.562 5.633 28.658 1.00 90.06 198 LEU A C 1
ATOM 1571 O O . LEU A 1 198 ? 9.552 5.752 27.439 1.00 90.06 198 LEU A O 1
ATOM 1575 N N . ILE A 1 199 ? 8.882 6.461 29.457 1.00 86.25 199 ILE A N 1
ATOM 1576 C CA . ILE A 1 199 ? 8.061 7.565 28.928 1.00 86.25 199 ILE A CA 1
ATOM 1577 C C . ILE A 1 199 ? 8.918 8.514 28.082 1.00 86.25 199 ILE A C 1
ATOM 1579 O O . ILE A 1 199 ? 8.507 8.936 27.001 1.00 86.25 199 ILE A O 1
ATOM 1583 N N . THR A 1 200 ? 10.120 8.839 28.559 1.00 89.44 200 THR A N 1
ATOM 1584 C CA . THR A 1 200 ? 11.052 9.715 27.838 1.00 89.44 200 THR A CA 1
ATOM 1585 C C . THR A 1 200 ? 11.540 9.055 26.548 1.00 89.44 200 THR A C 1
ATOM 1587 O O . THR A 1 200 ? 11.511 9.690 25.496 1.00 89.44 200 THR A O 1
ATOM 1590 N N . ALA A 1 201 ? 11.910 7.772 26.599 1.00 89.75 201 ALA A N 1
ATOM 1591 C CA . ALA A 1 201 ? 12.330 7.008 25.427 1.00 89.75 201 ALA A CA 1
ATOM 1592 C C . ALA A 1 201 ? 11.213 6.895 24.375 1.00 89.75 201 ALA A C 1
ATOM 1594 O O . ALA A 1 201 ? 11.463 7.144 23.199 1.00 89.75 201 ALA A O 1
ATOM 1595 N N . PHE A 1 202 ? 9.974 6.611 24.788 1.00 85.50 202 PHE A N 1
ATOM 1596 C CA . PHE A 1 202 ? 8.817 6.569 23.891 1.00 85.50 202 PHE A CA 1
ATOM 1597 C C . PHE A 1 202 ? 8.549 7.919 23.234 1.00 85.50 202 PHE A C 1
ATOM 1599 O O . PHE A 1 202 ? 8.298 7.966 22.036 1.00 85.50 202 PHE A O 1
ATOM 1606 N N . ARG A 1 203 ? 8.636 9.025 23.981 1.00 82.00 203 ARG A N 1
ATOM 1607 C CA . ARG A 1 203 ? 8.468 10.368 23.404 1.00 82.00 203 ARG A CA 1
ATOM 1608 C C . ARG A 1 203 ? 9.525 10.672 22.350 1.00 82.00 203 ARG A C 1
ATOM 1610 O O . ARG A 1 203 ? 9.174 11.175 21.289 1.00 82.00 203 ARG A O 1
ATOM 1617 N N . LEU A 1 204 ? 10.787 10.342 22.626 1.00 86.69 204 LEU A N 1
ATOM 1618 C CA . LEU A 1 204 ? 11.870 10.507 21.658 1.00 86.69 204 LEU A CA 1
ATOM 1619 C C . LEU A 1 204 ? 11.643 9.628 20.423 1.00 86.69 204 LEU A C 1
ATOM 1621 O O . LEU A 1 204 ? 11.755 10.115 19.305 1.00 86.69 204 LEU A O 1
ATOM 1625 N N . ALA A 1 205 ? 11.245 8.368 20.610 1.00 87.69 205 ALA A N 1
ATOM 1626 C CA . ALA A 1 205 ? 10.949 7.457 19.509 1.00 87.69 205 ALA A CA 1
ATOM 1627 C C . ALA A 1 205 ? 9.779 7.951 18.643 1.00 87.69 205 ALA A C 1
ATOM 1629 O O . ALA A 1 205 ? 9.904 7.993 17.424 1.00 87.69 205 ALA A O 1
ATOM 1630 N N . ILE A 1 206 ? 8.670 8.378 19.256 1.00 84.12 206 ILE A N 1
ATOM 1631 C CA . ILE A 1 206 ? 7.514 8.944 18.543 1.00 84.12 206 ILE A CA 1
ATOM 1632 C C . ILE A 1 206 ? 7.932 10.194 17.769 1.00 84.12 206 ILE A C 1
ATOM 1634 O O . ILE A 1 206 ? 7.607 10.315 16.593 1.00 84.12 206 ILE A O 1
ATOM 1638 N N . GLN A 1 207 ? 8.711 11.086 18.384 1.00 84.19 207 GLN A N 1
ATOM 1639 C CA . GLN A 1 207 ? 9.190 12.293 17.720 1.00 84.19 207 GLN A CA 1
ATOM 1640 C C . GLN A 1 207 ? 10.078 11.975 16.507 1.00 84.19 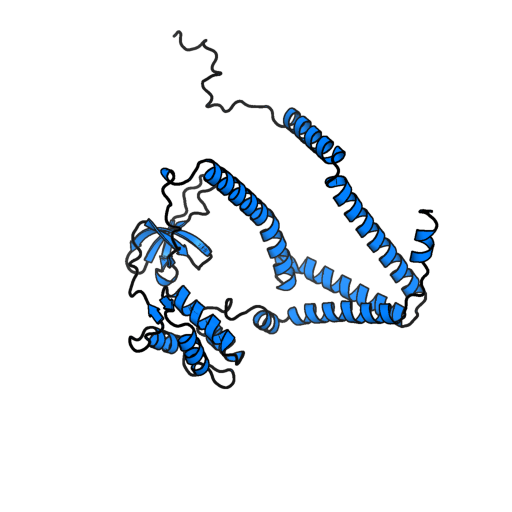207 GLN A C 1
ATOM 1642 O O . GLN A 1 207 ? 9.919 12.601 15.460 1.00 84.19 207 GLN A O 1
ATOM 1647 N N . GLU A 1 208 ? 10.985 11.002 16.613 1.00 87.75 208 GLU A N 1
ATOM 1648 C CA . GLU A 1 208 ? 11.813 10.560 15.484 1.00 87.75 208 GLU A CA 1
ATOM 1649 C C . GLU A 1 208 ? 10.970 9.909 14.380 1.00 87.75 208 GLU A C 1
ATOM 1651 O O . GLU A 1 208 ? 11.172 10.199 13.200 1.00 87.75 208 GLU A O 1
ATOM 1656 N N . VAL A 1 209 ? 9.973 9.095 14.743 1.00 86.75 209 VAL A N 1
ATOM 1657 C CA . VAL A 1 209 ? 9.023 8.507 13.787 1.00 86.75 209 VAL A CA 1
ATOM 1658 C C . VAL A 1 209 ? 8.212 9.594 13.086 1.00 86.75 209 VAL A C 1
ATOM 1660 O O . VAL A 1 209 ? 8.063 9.540 11.867 1.00 86.75 209 VAL A O 1
ATOM 1663 N N . ASP A 1 210 ? 7.743 10.614 13.799 1.00 79.19 210 ASP A N 1
ATOM 1664 C CA . ASP A 1 210 ? 6.997 11.729 13.215 1.00 79.19 210 ASP A CA 1
ATOM 1665 C C . ASP A 1 210 ? 7.875 12.585 12.296 1.00 79.19 210 ASP A C 1
ATOM 1667 O O . ASP A 1 210 ? 7.442 12.988 11.213 1.00 79.19 210 ASP A O 1
ATOM 1671 N N . LEU A 1 211 ? 9.130 12.838 12.679 1.00 80.88 211 LEU A N 1
ATOM 1672 C CA . LEU A 1 211 ? 10.102 13.525 11.827 1.00 80.88 211 LEU A CA 1
ATOM 1673 C C . LEU A 1 211 ? 10.419 12.713 10.569 1.00 80.88 211 LEU A C 1
ATOM 1675 O O . LEU A 1 211 ? 10.506 13.282 9.474 1.00 80.88 211 LEU A O 1
ATOM 1679 N N . LEU A 1 212 ? 10.562 11.395 10.706 1.00 81.62 212 LEU A N 1
ATOM 1680 C CA . LEU A 1 212 ? 10.762 10.486 9.587 1.00 81.62 212 LEU A CA 1
ATOM 1681 C C . LEU A 1 212 ? 9.530 10.479 8.681 1.00 81.62 212 LEU A C 1
ATOM 1683 O O . LEU A 1 212 ? 9.673 10.667 7.477 1.00 81.62 212 LEU A O 1
ATOM 1687 N N . LYS A 1 213 ? 8.323 10.371 9.243 1.00 80.44 213 LYS A N 1
ATOM 1688 C CA . LYS A 1 213 ? 7.052 10.421 8.512 1.00 80.44 213 LYS A CA 1
ATOM 1689 C C . LYS A 1 213 ? 6.943 11.720 7.715 1.00 80.44 213 LYS A C 1
ATOM 1691 O O . LYS A 1 213 ? 6.722 11.670 6.507 1.00 80.44 213 LYS A O 1
ATOM 1696 N N . LYS A 1 214 ? 7.202 12.873 8.343 1.00 79.44 214 LYS A N 1
ATOM 1697 C CA . LYS A 1 214 ? 7.168 14.193 7.686 1.00 79.44 214 LYS A CA 1
ATOM 1698 C C . LYS A 1 214 ? 8.150 14.319 6.516 1.00 79.44 214 LYS A C 1
ATOM 1700 O O . LYS A 1 214 ? 7.857 15.046 5.574 1.00 79.44 214 LYS A O 1
ATOM 1705 N N . LYS A 1 215 ? 9.296 13.629 6.541 1.00 83.12 215 LYS A N 1
ATOM 1706 C CA . LYS A 1 215 ? 10.295 13.667 5.451 1.00 83.12 215 LYS A CA 1
ATOM 1707 C C . LYS A 1 215 ? 10.072 12.596 4.381 1.00 83.12 215 LYS A C 1
ATOM 1709 O O . LYS A 1 215 ? 10.188 12.870 3.185 1.00 83.12 215 LYS A O 1
ATOM 1714 N N . VAL A 1 216 ? 9.775 11.373 4.805 1.00 84.00 216 VAL A N 1
ATOM 1715 C CA . VAL A 1 216 ? 9.705 10.189 3.944 1.00 84.00 216 VAL A CA 1
ATOM 1716 C C . VAL A 1 216 ? 8.374 10.132 3.212 1.00 84.00 216 VAL A C 1
ATOM 1718 O O . VAL A 1 216 ? 8.382 9.968 1.997 1.00 84.00 216 VAL A O 1
ATOM 1721 N N . VAL A 1 217 ? 7.244 10.349 3.895 1.00 81.12 217 VAL A N 1
ATOM 1722 C CA . VAL A 1 217 ? 5.907 10.257 3.281 1.00 81.12 217 VAL A CA 1
ATOM 1723 C C . VAL A 1 217 ? 5.741 11.163 2.057 1.00 81.12 217 VAL A C 1
ATOM 1725 O O . VAL A 1 217 ? 5.334 10.641 1.023 1.00 81.12 217 VAL A O 1
ATOM 1728 N N . PRO A 1 218 ? 6.085 12.468 2.067 1.00 85.50 218 PRO A N 1
ATOM 1729 C CA . PRO A 1 218 ? 5.937 13.285 0.862 1.00 85.50 218 PRO A CA 1
ATOM 1730 C C . PRO A 1 218 ? 6.862 12.829 -0.272 1.00 85.50 218 PRO A C 1
ATOM 1732 O O . PRO A 1 218 ? 6.497 12.936 -1.440 1.00 85.50 218 PRO A O 1
ATOM 1735 N N . THR A 1 219 ? 8.042 12.294 0.047 1.00 85.12 219 THR A N 1
ATOM 1736 C CA . THR A 1 219 ? 8.976 11.760 -0.954 1.00 85.12 219 THR A CA 1
ATOM 1737 C C . THR A 1 219 ? 8.427 10.480 -1.580 1.00 85.12 219 THR A C 1
ATOM 1739 O O . THR A 1 219 ? 8.368 10.371 -2.803 1.00 85.12 219 THR A O 1
ATOM 1742 N N . VAL A 1 220 ? 7.948 9.547 -0.756 1.00 83.06 220 VAL A N 1
ATOM 1743 C CA . VAL A 1 220 ? 7.295 8.309 -1.201 1.00 83.06 220 VAL A CA 1
ATOM 1744 C C . VAL A 1 220 ? 6.036 8.626 -2.002 1.00 83.06 220 VAL A C 1
ATOM 1746 O O . VAL A 1 220 ? 5.843 8.046 -3.060 1.00 83.06 220 VAL A O 1
ATOM 1749 N N . ASN A 1 221 ? 5.229 9.601 -1.579 1.00 81.88 221 ASN A N 1
ATOM 1750 C CA . ASN A 1 221 ? 4.036 10.027 -2.311 1.00 81.88 221 ASN A CA 1
ATOM 1751 C C . ASN A 1 221 ? 4.374 10.645 -3.672 1.00 81.88 221 ASN A C 1
ATOM 1753 O O . ASN A 1 221 ? 3.649 10.401 -4.632 1.00 81.88 221 ASN A O 1
ATOM 1757 N N . LYS A 1 222 ? 5.476 11.398 -3.791 1.00 84.06 222 LYS A N 1
ATOM 1758 C CA . LYS A 1 222 ? 5.964 11.902 -5.087 1.00 84.06 222 LYS A CA 1
ATOM 1759 C C . LYS A 1 222 ? 6.432 10.768 -5.995 1.00 84.06 222 LYS A C 1
ATOM 1761 O O . LYS A 1 222 ? 6.059 10.738 -7.162 1.00 84.06 222 LYS A O 1
ATOM 1766 N N . ILE A 1 223 ? 7.207 9.824 -5.460 1.00 84.25 223 ILE A N 1
ATOM 1767 C CA . ILE A 1 223 ? 7.661 8.638 -6.202 1.00 84.25 223 ILE A CA 1
ATOM 1768 C C . ILE A 1 223 ? 6.453 7.810 -6.658 1.00 84.25 223 ILE A C 1
ATOM 1770 O O . ILE A 1 223 ? 6.351 7.456 -7.829 1.00 84.25 223 ILE A O 1
ATOM 1774 N N . ASN A 1 224 ? 5.497 7.571 -5.762 1.00 85.75 224 ASN A N 1
ATOM 1775 C CA . ASN A 1 224 ? 4.246 6.897 -6.077 1.00 85.75 224 ASN A CA 1
ATOM 1776 C C . ASN A 1 224 ? 3.443 7.677 -7.127 1.00 85.75 224 ASN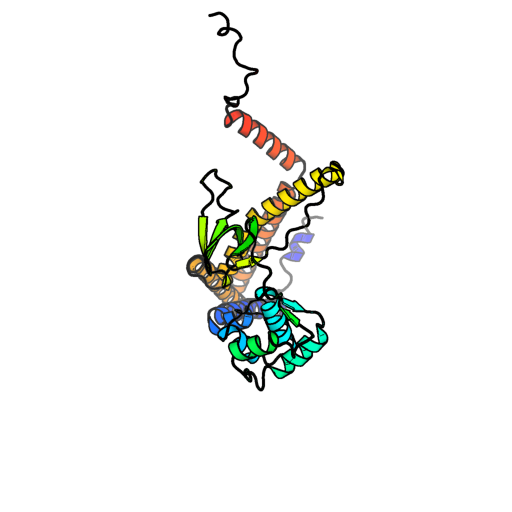 A C 1
ATOM 1778 O O . ASN A 1 224 ? 2.908 7.081 -8.046 1.00 85.75 224 ASN A O 1
ATOM 1782 N N . GLY A 1 225 ? 3.408 9.010 -7.057 1.00 86.12 225 GLY A N 1
ATOM 1783 C CA . GLY A 1 225 ? 2.766 9.858 -8.063 1.00 86.12 225 GLY A CA 1
ATOM 1784 C C . GLY A 1 225 ? 3.372 9.710 -9.461 1.00 86.12 225 GLY A C 1
ATOM 1785 O O . GLY A 1 225 ? 2.625 9.715 -10.439 1.00 86.12 225 GLY A O 1
ATOM 1786 N N . ILE A 1 226 ? 4.694 9.519 -9.553 1.00 85.12 226 ILE A N 1
ATOM 1787 C CA . ILE A 1 226 ? 5.399 9.223 -10.810 1.00 85.12 226 ILE A CA 1
ATOM 1788 C C . ILE A 1 226 ? 4.979 7.850 -11.345 1.00 85.12 226 ILE A C 1
ATOM 1790 O O . ILE A 1 226 ? 4.549 7.739 -12.490 1.00 85.12 226 ILE A O 1
ATOM 1794 N N . PHE A 1 227 ? 5.047 6.803 -10.517 1.00 83.75 227 PHE A N 1
ATOM 1795 C CA . PHE A 1 227 ? 4.656 5.455 -10.943 1.00 83.75 227 PHE A CA 1
ATOM 1796 C C . PHE A 1 227 ? 3.159 5.337 -11.242 1.00 83.75 227 PHE A C 1
ATOM 1798 O O . PHE A 1 227 ? 2.765 4.585 -12.127 1.00 83.75 227 PHE A O 1
ATOM 1805 N N . ALA A 1 228 ? 2.320 6.103 -10.552 1.00 85.31 228 ALA A N 1
ATOM 1806 C CA . ALA A 1 228 ? 0.881 6.116 -10.757 1.00 85.31 228 ALA A CA 1
ATOM 1807 C C . ALA A 1 228 ? 0.426 7.018 -11.913 1.00 85.31 228 ALA A C 1
ATOM 1809 O O . ALA A 1 228 ? -0.776 7.096 -12.164 1.00 85.31 228 ALA A O 1
ATOM 1810 N N . TRP A 1 229 ? 1.351 7.695 -12.607 1.00 88.69 229 TRP A N 1
ATOM 1811 C CA . TRP A 1 229 ? 1.045 8.630 -13.694 1.00 88.69 229 TRP A CA 1
ATOM 1812 C C . TRP A 1 229 ? 0.047 9.732 -13.287 1.00 88.69 229 TRP A C 1
ATOM 1814 O O . TRP A 1 229 ? -0.839 10.097 -14.057 1.00 88.69 229 TRP A O 1
ATOM 1824 N N . ARG A 1 230 ? 0.171 10.272 -12.064 1.00 88.62 230 ARG A N 1
ATOM 1825 C CA . ARG A 1 230 ? -0.689 11.376 -11.596 1.00 88.62 230 ARG A CA 1
ATOM 1826 C C . ARG A 1 230 ? -0.379 12.670 -12.347 1.00 88.62 230 ARG A C 1
ATOM 1828 O O . ARG A 1 230 ? 0.788 12.957 -12.617 1.00 88.62 230 ARG A O 1
ATOM 1835 N N . GLU A 1 231 ? -1.404 13.480 -12.601 1.00 90.44 231 GLU A N 1
ATOM 1836 C CA . GLU A 1 231 ? -1.297 14.745 -13.347 1.00 90.44 231 GLU A CA 1
ATOM 1837 C C . GLU A 1 231 ? -0.234 15.686 -12.756 1.00 90.44 231 GLU A C 1
ATOM 1839 O O . GLU A 1 231 ? 0.644 16.164 -13.481 1.00 90.44 231 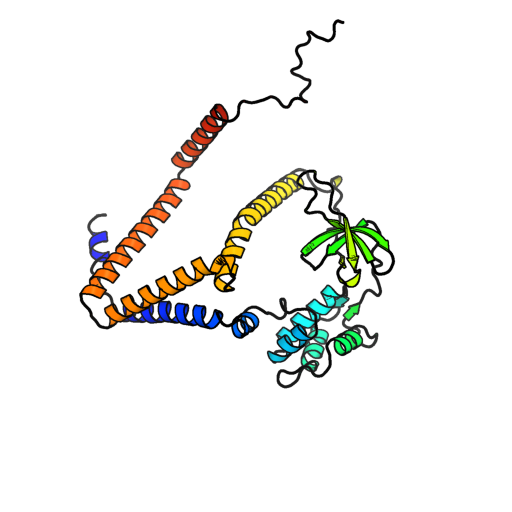GLU A O 1
ATOM 1844 N N . ASP A 1 232 ? -0.204 15.829 -11.427 1.00 88.38 232 ASP A N 1
ATOM 1845 C CA . ASP A 1 232 ? 0.771 16.662 -10.702 1.00 88.38 232 ASP A CA 1
ATOM 1846 C C . ASP A 1 232 ? 2.233 16.240 -10.927 1.00 88.38 232 ASP A C 1
ATOM 1848 O O . ASP A 1 232 ? 3.161 17.044 -10.813 1.00 88.38 232 ASP A O 1
ATOM 1852 N N . CYS A 1 233 ? 2.460 14.962 -11.243 1.00 87.56 233 CYS A N 1
ATOM 1853 C CA . CYS A 1 233 ? 3.783 14.366 -11.434 1.00 87.56 233 CYS A CA 1
ATOM 1854 C C . CYS A 1 233 ? 4.081 14.021 -12.902 1.00 87.56 233 CYS A C 1
ATOM 1856 O O . CYS A 1 233 ? 5.143 13.460 -13.201 1.00 87.56 233 CYS A O 1
ATOM 1858 N N . MET A 1 234 ? 3.193 14.373 -13.839 1.00 88.69 234 MET A N 1
ATOM 1859 C CA . MET A 1 234 ? 3.316 13.984 -15.246 1.00 88.69 234 MET A CA 1
ATOM 1860 C C . MET A 1 234 ? 4.609 14.515 -15.880 1.00 88.69 234 MET A C 1
ATOM 1862 O O . MET A 1 234 ? 5.286 13.791 -16.606 1.00 88.69 234 MET A O 1
ATOM 1866 N N . ARG A 1 235 ? 5.020 15.744 -15.534 1.00 86.88 235 ARG A N 1
ATOM 1867 C CA . ARG A 1 235 ? 6.268 16.356 -16.033 1.00 86.88 235 ARG A CA 1
ATOM 1868 C C . ARG A 1 235 ? 7.507 15.534 -15.667 1.00 86.88 235 ARG A C 1
ATOM 1870 O O . ARG A 1 235 ? 8.375 15.328 -16.510 1.00 86.88 235 ARG A O 1
ATOM 1877 N N . TYR A 1 236 ? 7.576 15.039 -14.431 1.00 86.44 236 TYR A N 1
ATOM 1878 C CA . TYR A 1 236 ? 8.693 14.213 -13.964 1.00 86.44 236 TYR A CA 1
ATOM 1879 C C . TYR A 1 236 ? 8.676 12.829 -14.611 1.00 86.44 236 TYR A C 1
ATOM 1881 O O . TYR A 1 236 ? 9.719 12.336 -15.032 1.00 86.44 236 TYR A O 1
ATOM 1889 N N . THR A 1 237 ? 7.491 12.235 -14.747 1.00 84.31 237 THR A N 1
ATOM 1890 C CA . THR A 1 237 ? 7.310 10.926 -15.390 1.00 84.31 237 THR A CA 1
ATOM 1891 C C . THR A 1 237 ? 7.767 10.965 -16.848 1.00 84.31 237 THR A C 1
ATOM 1893 O O . THR A 1 237 ? 8.578 10.139 -17.259 1.00 84.31 237 THR A O 1
ATOM 1896 N N . LEU A 1 238 ? 7.351 11.985 -17.607 1.00 85.38 238 LEU A N 1
ATOM 1897 C CA . LEU A 1 238 ? 7.788 12.192 -18.990 1.00 85.38 238 LEU A CA 1
ATOM 1898 C C . LEU A 1 238 ? 9.297 12.448 -19.097 1.00 85.38 238 LEU A C 1
ATOM 1900 O O . LEU A 1 238 ? 9.935 11.923 -20.006 1.00 85.38 238 LEU A O 1
ATOM 1904 N N . ALA A 1 239 ? 9.888 13.200 -18.163 1.00 86.00 239 ALA A N 1
ATOM 1905 C CA . ALA A 1 239 ? 11.333 13.415 -18.132 1.00 86.00 239 ALA A CA 1
ATOM 1906 C C . ALA A 1 239 ? 12.110 12.106 -17.895 1.00 86.00 239 ALA A C 1
ATOM 1908 O O . ALA A 1 239 ? 13.128 11.875 -18.547 1.00 86.00 239 ALA A O 1
ATOM 1909 N N . ILE A 1 240 ? 11.617 11.230 -17.010 1.00 84.06 240 ILE A N 1
ATOM 1910 C CA . ILE A 1 240 ? 12.209 9.907 -16.757 1.00 84.06 240 ILE A CA 1
ATOM 1911 C C . ILE A 1 240 ? 12.077 9.011 -17.991 1.00 84.06 240 ILE A C 1
ATOM 1913 O O . ILE A 1 240 ? 13.062 8.396 -18.390 1.00 84.06 240 ILE A O 1
ATOM 1917 N N . VAL A 1 241 ? 10.900 8.974 -18.625 1.00 86.69 241 VAL A N 1
ATOM 1918 C CA . VAL A 1 241 ? 10.674 8.235 -19.879 1.00 86.69 241 VAL A CA 1
ATOM 1919 C C . VAL A 1 241 ? 11.637 8.720 -20.962 1.00 86.69 241 VAL A C 1
ATOM 1921 O O . VAL A 1 241 ? 12.348 7.913 -21.549 1.00 86.69 241 VAL A O 1
ATOM 1924 N N . ALA A 1 242 ? 11.727 10.033 -21.188 1.00 87.31 242 ALA A N 1
ATOM 1925 C CA . ALA A 1 242 ? 12.635 10.611 -22.176 1.00 87.31 242 ALA A CA 1
ATOM 1926 C C . ALA A 1 242 ? 14.102 10.263 -21.878 1.00 87.31 242 ALA A C 1
ATOM 1928 O O . ALA A 1 242 ? 14.843 9.865 -22.777 1.00 87.31 242 ALA A O 1
ATOM 1929 N N . TRP A 1 243 ? 14.515 10.354 -20.611 1.00 86.31 243 TRP A N 1
ATOM 1930 C CA . TRP A 1 243 ? 15.862 9.991 -20.182 1.00 86.31 243 TRP A CA 1
ATOM 1931 C C . TRP A 1 243 ? 16.164 8.501 -20.399 1.00 86.31 243 TRP A C 1
ATOM 1933 O O . TRP A 1 243 ? 17.225 8.172 -20.934 1.00 86.31 243 TRP A O 1
ATOM 1943 N N . LEU A 1 244 ? 15.236 7.604 -20.047 1.00 83.56 244 LEU A N 1
ATOM 1944 C CA . LEU A 1 244 ? 15.365 6.162 -20.278 1.00 83.56 244 LEU A CA 1
ATOM 1945 C C . LEU A 1 244 ? 15.444 5.834 -21.772 1.00 83.56 244 LEU A C 1
ATOM 1947 O O . LEU A 1 244 ? 16.282 5.027 -22.164 1.00 83.56 244 LEU A O 1
ATOM 1951 N N . THR A 1 245 ? 14.648 6.499 -22.611 1.00 86.38 245 THR A N 1
ATOM 1952 C CA . THR A 1 245 ? 14.701 6.345 -24.071 1.00 86.38 245 THR A CA 1
ATOM 1953 C C . THR A 1 245 ? 16.060 6.760 -24.624 1.00 86.38 245 THR A C 1
ATOM 1955 O O . THR A 1 245 ? 16.678 5.996 -25.360 1.00 86.38 245 THR A O 1
ATOM 1958 N N . VAL A 1 246 ? 16.578 7.929 -24.227 1.00 85.12 246 VAL A N 1
ATOM 1959 C CA . VAL A 1 246 ? 17.918 8.380 -24.639 1.00 85.12 246 VAL A CA 1
ATOM 1960 C C . VAL A 1 246 ? 18.985 7.381 -24.191 1.00 85.12 246 VAL A C 1
ATOM 1962 O O . VAL A 1 246 ? 19.869 7.037 -24.972 1.00 85.12 246 VAL A O 1
ATOM 1965 N N . LYS A 1 247 ? 18.894 6.860 -22.961 1.00 82.19 247 LYS A N 1
ATOM 1966 C CA . LYS A 1 247 ? 19.817 5.835 -22.453 1.00 82.19 247 LYS A CA 1
ATOM 1967 C C . LYS A 1 247 ? 19.749 4.529 -23.238 1.00 82.19 247 LYS A C 1
ATOM 1969 O O . LYS A 1 247 ? 20.802 3.992 -23.570 1.00 82.19 247 LYS A O 1
ATOM 1974 N N . ALA A 1 248 ? 18.550 4.051 -23.558 1.00 83.19 248 ALA A N 1
ATOM 1975 C CA . ALA A 1 248 ? 18.354 2.844 -24.351 1.00 83.19 248 ALA A CA 1
ATOM 1976 C C . ALA A 1 248 ? 18.918 3.006 -25.772 1.00 83.19 248 ALA A C 1
ATOM 1978 O O . ALA A 1 248 ? 19.627 2.122 -26.245 1.00 83.19 248 ALA A O 1
ATOM 1979 N N . VAL A 1 249 ? 18.688 4.155 -26.420 1.00 84.00 249 VAL A N 1
ATOM 1980 C CA . VAL A 1 249 ? 19.234 4.462 -27.755 1.00 84.00 249 VAL A CA 1
ATOM 1981 C C . VAL A 1 249 ? 20.758 4.539 -27.725 1.00 84.00 249 VAL A C 1
ATOM 1983 O O . VAL A 1 249 ? 21.414 3.934 -28.564 1.00 84.00 249 VAL A O 1
ATOM 1986 N N . ILE A 1 250 ? 21.338 5.242 -26.750 1.00 82.88 250 ILE A N 1
ATOM 1987 C CA . ILE A 1 250 ? 22.796 5.348 -26.612 1.00 82.88 250 ILE A CA 1
ATOM 1988 C C . ILE A 1 250 ? 23.423 3.965 -26.395 1.00 82.88 250 ILE A C 1
ATOM 1990 O O . ILE A 1 250 ? 24.406 3.641 -27.054 1.00 82.88 250 ILE A O 1
ATOM 1994 N N . ALA A 1 251 ? 22.840 3.139 -25.521 1.00 80.94 251 ALA A N 1
ATOM 1995 C CA . ALA A 1 251 ? 23.318 1.781 -25.275 1.00 80.94 251 ALA A CA 1
ATOM 1996 C C . ALA A 1 251 ? 23.175 0.877 -26.516 1.00 80.94 251 ALA A C 1
ATOM 1998 O O . ALA A 1 251 ? 24.044 0.050 -26.776 1.00 80.94 251 ALA A O 1
ATOM 1999 N N . LEU A 1 252 ? 22.119 1.059 -27.318 1.00 81.00 252 LEU A N 1
ATOM 2000 C CA . LEU A 1 252 ? 21.941 0.339 -28.580 1.00 81.00 252 LEU A CA 1
ATOM 2001 C C . LEU A 1 252 ? 22.998 0.745 -29.615 1.00 81.00 252 LEU A C 1
ATOM 2003 O O . LEU A 1 252 ? 23.559 -0.113 -30.287 1.00 81.00 252 LEU A O 1
ATOM 2007 N N . LEU A 1 253 ? 23.295 2.041 -29.736 1.00 82.38 253 LEU A N 1
ATOM 2008 C CA . LEU A 1 253 ? 24.327 2.532 -30.652 1.00 82.38 253 LEU A CA 1
ATOM 2009 C C . LEU A 1 253 ? 25.735 2.065 -30.245 1.00 82.38 253 LEU A C 1
ATOM 2011 O O . LEU A 1 253 ? 26.557 1.794 -31.117 1.00 82.38 253 LEU A O 1
ATOM 2015 N N . ASP A 1 254 ? 25.997 1.950 -28.941 1.00 79.62 254 ASP A N 1
ATOM 2016 C CA . ASP A 1 254 ? 27.227 1.363 -28.392 1.00 79.62 254 ASP A CA 1
ATOM 2017 C C . ASP A 1 254 ? 27.364 -0.110 -28.780 1.00 79.62 254 ASP A C 1
ATOM 2019 O O . ASP A 1 254 ? 28.378 -0.522 -29.335 1.00 79.62 254 ASP A O 1
ATOM 2023 N N . PHE A 1 255 ? 26.290 -0.883 -28.582 1.00 79.19 255 PHE A N 1
ATOM 2024 C CA . PHE A 1 255 ? 26.226 -2.293 -28.959 1.00 79.19 255 PHE A CA 1
ATOM 2025 C C . PHE A 1 255 ? 26.446 -2.513 -30.466 1.00 79.19 255 PHE A C 1
ATOM 2027 O O . PHE A 1 255 ? 27.081 -3.485 -30.864 1.00 79.19 255 PHE A O 1
ATOM 2034 N N . LEU A 1 256 ? 25.966 -1.595 -31.309 1.00 84.06 256 LEU A N 1
ATOM 2035 C CA . LEU A 1 256 ? 26.179 -1.625 -32.760 1.00 84.06 256 LEU A CA 1
ATOM 2036 C C . LEU A 1 256 ? 27.586 -1.163 -33.190 1.00 84.06 256 LEU A C 1
ATOM 2038 O O . LEU A 1 256 ? 27.896 -1.197 -34.380 1.00 84.06 256 LEU A O 1
ATOM 2042 N N . GLY A 1 257 ? 28.437 -0.731 -32.254 1.00 83.81 257 GLY A N 1
ATOM 2043 C CA . GLY A 1 257 ? 29.823 -0.348 -32.524 1.00 83.81 257 GLY A CA 1
ATOM 2044 C C . GLY A 1 257 ? 29.998 1.048 -33.128 1.00 83.81 257 GLY A C 1
ATOM 2045 O O . GLY A 1 257 ? 31.013 1.311 -33.775 1.00 83.81 257 GLY A O 1
ATOM 2046 N N . PHE A 1 258 ? 29.043 1.969 -32.944 1.00 85.50 258 PHE A N 1
ATOM 2047 C CA . PHE A 1 258 ? 29.197 3.338 -33.446 1.00 85.50 258 PHE A CA 1
ATOM 2048 C C . PHE A 1 258 ? 30.235 4.121 -32.617 1.00 85.50 258 PHE A C 1
ATOM 2050 O O . PHE A 1 258 ? 30.024 4.343 -31.423 1.00 85.50 258 PHE A O 1
ATOM 2057 N N . PRO A 1 259 ? 31.314 4.657 -33.222 1.00 82.31 259 PRO A N 1
ATOM 2058 C CA . PRO A 1 259 ? 32.423 5.267 -32.475 1.00 82.31 259 PRO A CA 1
ATOM 2059 C C . PRO A 1 259 ? 32.015 6.525 -31.688 1.00 82.31 259 PRO A C 1
ATOM 2061 O O . PRO A 1 259 ? 32.533 6.782 -30.601 1.00 82.31 259 PRO A O 1
ATOM 2064 N N . LEU A 1 260 ? 31.044 7.295 -32.194 1.00 78.25 260 LEU A N 1
ATOM 2065 C CA . LEU A 1 260 ? 30.490 8.456 -31.488 1.00 78.25 260 LEU A CA 1
ATOM 2066 C C . LEU A 1 260 ? 29.672 8.039 -30.251 1.00 78.25 260 LEU A C 1
ATOM 2068 O O . LEU A 1 260 ? 29.680 8.735 -29.235 1.00 78.25 260 LEU A O 1
ATOM 2072 N N . ALA A 1 261 ? 28.981 6.898 -30.326 1.00 71.31 261 ALA A N 1
ATOM 2073 C CA . ALA A 1 261 ? 28.200 6.369 -29.217 1.00 71.31 261 ALA A CA 1
ATOM 2074 C C . ALA A 1 261 ? 29.111 5.875 -28.097 1.00 71.31 261 ALA A C 1
ATOM 2076 O O . ALA A 1 261 ? 28.887 6.259 -26.955 1.00 71.31 261 ALA A O 1
ATOM 2077 N N . VAL A 1 262 ? 30.202 5.177 -28.424 1.00 71.06 262 VAL A N 1
ATOM 2078 C CA . VAL A 1 262 ? 31.232 4.775 -27.451 1.00 71.06 262 VAL A CA 1
ATOM 2079 C C . VAL A 1 262 ? 31.770 5.993 -26.685 1.00 71.06 262 VAL A C 1
ATOM 2081 O O . VAL A 1 262 ? 31.878 5.970 -25.456 1.00 71.06 262 VAL A O 1
ATOM 2084 N N . LEU A 1 263 ? 32.051 7.107 -27.379 1.00 76.56 263 LEU A N 1
ATOM 2085 C CA . LEU A 1 263 ? 32.506 8.348 -26.739 1.00 76.56 263 LEU A CA 1
ATOM 2086 C C . LEU A 1 263 ? 31.429 8.956 -25.825 1.00 76.56 263 LEU A C 1
ATOM 2088 O O . LEU A 1 263 ? 31.732 9.355 -24.696 1.00 76.56 263 LEU A O 1
ATOM 2092 N N . LEU A 1 264 ? 30.175 9.017 -26.281 1.00 74.62 264 LEU A N 1
ATOM 2093 C CA . LEU A 1 264 ? 29.049 9.531 -25.495 1.00 74.62 264 LEU A CA 1
ATOM 2094 C C . LEU A 1 264 ? 28.771 8.667 -24.264 1.00 74.62 264 LEU A C 1
ATOM 2096 O O . LEU A 1 264 ? 28.631 9.204 -23.167 1.00 74.62 264 LEU A O 1
ATOM 2100 N N . VAL A 1 265 ? 28.750 7.344 -24.416 1.00 71.00 265 VAL A N 1
ATOM 2101 C CA . VAL A 1 265 ? 28.608 6.360 -23.337 1.00 71.00 265 VAL A CA 1
ATOM 2102 C C . VAL A 1 265 ? 29.700 6.576 -22.306 1.00 71.00 265 VAL A C 1
ATOM 2104 O O . VAL A 1 265 ? 29.400 6.799 -21.133 1.00 71.00 265 VAL A O 1
ATOM 2107 N N . ARG A 1 266 ? 30.963 6.603 -22.738 1.00 73.25 266 ARG A N 1
ATOM 2108 C CA . ARG A 1 266 ? 32.115 6.798 -21.854 1.00 73.25 266 ARG A CA 1
ATOM 2109 C C . ARG A 1 266 ? 32.057 8.139 -21.127 1.00 73.25 266 ARG A C 1
ATOM 2111 O O . ARG A 1 266 ? 32.300 8.187 -19.923 1.00 73.25 266 ARG A O 1
ATOM 2118 N N . THR A 1 267 ? 31.654 9.205 -21.819 1.00 75.94 267 THR A N 1
ATOM 2119 C CA . THR A 1 267 ? 31.464 10.535 -21.221 1.00 75.94 267 THR A CA 1
ATOM 2120 C C . THR A 1 267 ? 30.319 10.528 -20.209 1.00 75.94 267 THR A C 1
ATOM 2122 O O . THR A 1 267 ? 30.469 11.041 -19.105 1.00 75.94 267 THR A O 1
ATOM 2125 N N . MET A 1 268 ? 29.190 9.888 -20.518 1.00 75.69 268 MET A N 1
ATOM 2126 C CA . MET A 1 268 ? 28.069 9.750 -19.587 1.00 75.69 268 MET A CA 1
ATOM 2127 C C . MET A 1 268 ? 28.424 8.905 -18.361 1.00 75.69 268 MET A C 1
ATOM 2129 O O . MET A 1 268 ? 27.993 9.243 -17.260 1.00 75.69 268 MET A O 1
ATOM 2133 N N . TYR A 1 269 ? 29.179 7.816 -18.524 1.00 76.50 269 TYR A N 1
ATOM 2134 C CA . TYR A 1 269 ? 29.672 7.005 -17.409 1.00 76.50 269 TYR A CA 1
ATOM 2135 C C . TYR A 1 269 ? 30.648 7.797 -16.545 1.00 76.50 269 TYR A C 1
ATOM 2137 O O . TYR A 1 269 ? 30.516 7.768 -15.325 1.00 76.50 269 TYR A O 1
ATOM 2145 N N . MET A 1 270 ? 31.560 8.557 -17.158 1.00 72.38 270 MET A N 1
ATOM 2146 C CA . MET A 1 270 ? 32.443 9.491 -16.456 1.00 72.38 270 MET A CA 1
ATOM 2147 C C . MET A 1 270 ? 31.642 10.510 -15.650 1.00 72.38 270 MET A C 1
ATOM 2149 O O . MET A 1 270 ? 31.830 10.604 -14.444 1.00 72.38 270 MET A O 1
ATOM 2153 N N . VAL A 1 271 ? 30.691 11.213 -16.271 1.00 79.19 271 VAL A N 1
ATOM 2154 C CA . VAL A 1 271 ? 29.841 12.200 -15.586 1.00 79.19 271 VAL A CA 1
ATOM 2155 C C . VAL A 1 271 ? 29.045 11.550 -14.455 1.00 79.19 271 VAL A C 1
ATOM 2157 O O . VAL A 1 271 ? 29.017 12.084 -13.349 1.00 79.19 271 VAL A O 1
ATOM 2160 N N . ARG A 1 272 ? 28.440 10.377 -14.686 1.00 79.81 272 ARG A N 1
ATOM 2161 C CA . ARG A 1 272 ? 27.713 9.625 -13.652 1.00 79.81 272 ARG A CA 1
ATOM 2162 C C . ARG A 1 272 ? 28.628 9.259 -12.489 1.00 79.81 272 ARG A C 1
ATOM 2164 O O . ARG A 1 272 ? 28.256 9.480 -11.345 1.00 79.81 272 ARG A O 1
ATOM 2171 N N . ASN A 1 273 ? 29.798 8.693 -12.765 1.00 71.12 273 ASN A N 1
ATOM 2172 C CA . ASN A 1 273 ? 30.741 8.279 -11.732 1.00 71.12 273 ASN A CA 1
ATOM 2173 C C . ASN A 1 273 ? 31.291 9.500 -10.980 1.00 71.12 273 ASN A C 1
ATOM 2175 O O . ASN A 1 273 ? 31.362 9.457 -9.759 1.00 71.12 273 ASN A O 1
ATOM 2179 N N . CYS A 1 274 ? 31.572 10.613 -11.664 1.00 73.19 274 CYS A N 1
ATOM 2180 C CA . CYS A 1 274 ? 31.928 11.886 -11.035 1.00 73.19 274 CYS A CA 1
ATOM 2181 C C . CYS A 1 274 ? 30.809 12.402 -10.123 1.00 73.19 274 CYS A C 1
ATOM 2183 O O . CYS A 1 274 ? 31.090 12.814 -9.002 1.00 73.19 274 CYS A O 1
ATOM 2185 N N . LEU A 1 275 ? 29.545 12.341 -10.557 1.00 74.88 275 LEU A N 1
ATOM 2186 C CA . LEU A 1 275 ? 28.394 12.709 -9.730 1.00 74.88 275 LEU A CA 1
ATOM 2187 C C . LEU A 1 275 ? 28.235 11.779 -8.525 1.00 74.88 275 LEU A C 1
ATOM 2189 O O . LEU A 1 275 ? 27.998 12.263 -7.427 1.00 74.88 275 LEU A O 1
ATOM 2193 N N . LEU A 1 276 ? 28.391 10.465 -8.698 1.00 68.56 276 LEU A N 1
ATOM 2194 C CA . LEU A 1 276 ? 28.320 9.501 -7.597 1.00 68.56 276 LEU A CA 1
ATOM 2195 C C . LEU A 1 276 ? 29.452 9.712 -6.589 1.00 68.56 276 LEU A C 1
ATOM 2197 O O . LEU A 1 276 ? 29.192 9.710 -5.391 1.00 68.56 276 LEU A O 1
ATOM 2201 N N . VAL A 1 277 ? 30.681 9.948 -7.055 1.00 72.06 277 VAL A N 1
ATOM 2202 C CA . VAL A 1 277 ? 31.828 10.284 -6.198 1.00 72.06 277 VAL A CA 1
ATOM 2203 C C . VAL A 1 277 ? 31.592 11.610 -5.484 1.00 72.06 277 VAL A C 1
ATOM 2205 O O . VAL A 1 277 ? 31.855 11.696 -4.291 1.00 72.06 277 VAL A O 1
ATOM 2208 N N . LEU A 1 278 ? 31.050 12.619 -6.169 1.00 78.69 278 LEU A N 1
ATOM 2209 C CA . LEU A 1 278 ? 30.696 13.901 -5.563 1.00 78.69 278 LEU A CA 1
ATOM 2210 C C . LEU A 1 278 ? 29.618 13.729 -4.488 1.00 78.69 278 LEU A C 1
ATOM 2212 O O . LEU A 1 278 ? 29.774 14.246 -3.390 1.00 78.69 278 LEU A O 1
ATOM 2216 N N . VAL A 1 279 ? 28.546 12.987 -4.772 1.00 73.31 279 VAL A N 1
ATOM 2217 C CA . VAL A 1 279 ? 27.471 12.705 -3.811 1.00 73.31 279 VAL A CA 1
ATOM 2218 C C . VAL A 1 279 ? 28.009 11.913 -2.624 1.00 73.31 279 VAL A C 1
ATOM 2220 O O . VAL A 1 279 ? 27.750 12.287 -1.486 1.00 73.31 279 VAL A O 1
ATOM 2223 N N . PHE A 1 280 ? 28.802 10.868 -2.861 1.00 65.56 280 PHE A N 1
ATOM 2224 C CA . PHE A 1 280 ? 29.442 10.090 -1.803 1.00 65.56 280 PHE A CA 1
ATOM 2225 C C . PHE A 1 280 ? 30.374 10.961 -0.956 1.00 65.56 280 PHE A C 1
ATOM 2227 O O . PHE A 1 280 ? 30.293 10.934 0.268 1.00 65.56 280 PHE A O 1
ATOM 2234 N N . PHE A 1 281 ? 31.195 11.797 -1.593 1.00 78.25 281 PHE A N 1
ATOM 2235 C CA . PHE A 1 281 ? 32.055 12.757 -0.913 1.00 78.25 281 PHE A CA 1
ATOM 2236 C C . PHE A 1 281 ? 31.236 13.742 -0.080 1.00 78.25 281 PHE A C 1
ATOM 2238 O O . PHE A 1 281 ? 31.572 13.957 1.075 1.00 78.25 281 PHE A O 1
ATOM 2245 N N . LEU A 1 282 ? 30.139 14.290 -0.609 1.00 76.00 282 LEU A N 1
ATOM 2246 C CA . LEU A 1 282 ? 29.239 15.176 0.131 1.00 76.00 282 LEU A CA 1
ATOM 2247 C C . LEU A 1 282 ? 28.588 14.464 1.320 1.00 76.00 282 LEU A C 1
ATOM 2249 O O . LEU A 1 282 ? 28.493 15.060 2.387 1.00 76.00 282 LEU A O 1
ATOM 2253 N N . ILE A 1 283 ? 28.193 13.196 1.176 1.00 73.00 283 ILE A N 1
ATOM 2254 C CA . ILE A 1 283 ? 27.662 12.382 2.276 1.00 73.00 283 ILE A CA 1
ATOM 2255 C C . ILE A 1 283 ? 28.749 12.178 3.338 1.00 73.00 283 ILE A C 1
ATOM 2257 O O . ILE A 1 283 ? 28.550 12.565 4.489 1.00 73.00 283 ILE A O 1
ATOM 2261 N N . CYS A 1 284 ? 29.924 11.659 2.973 1.00 69.88 284 CYS A N 1
ATOM 2262 C CA . CYS A 1 284 ? 31.041 11.452 3.899 1.00 69.88 284 CYS A CA 1
ATOM 2263 C C . CYS A 1 284 ? 31.489 12.755 4.570 1.00 69.88 284 CYS A C 1
ATOM 2265 O O . CYS A 1 284 ? 31.733 12.780 5.775 1.00 69.88 284 CYS A O 1
ATOM 2267 N N . PHE A 1 285 ? 31.547 13.848 3.812 1.00 79.69 285 PHE A N 1
ATOM 2268 C CA . PHE A 1 285 ? 31.866 15.176 4.316 1.00 79.69 285 PHE A CA 1
ATOM 2269 C C . PHE A 1 285 ? 30.790 15.658 5.287 1.00 79.69 285 PHE A C 1
ATOM 2271 O O . PHE A 1 285 ? 31.131 16.118 6.373 1.00 79.69 285 PHE A O 1
ATOM 2278 N N . SER A 1 286 ? 29.507 15.461 4.966 1.00 72.25 286 SER A N 1
ATOM 2279 C CA . SER A 1 286 ? 28.391 15.843 5.836 1.00 72.25 286 SER A CA 1
ATOM 2280 C C . SER A 1 286 ? 28.356 15.077 7.162 1.00 72.25 286 SER A C 1
ATOM 2282 O O . SER A 1 286 ? 27.934 15.626 8.179 1.00 72.25 286 SER A O 1
ATOM 2284 N N . HIS A 1 287 ? 28.851 13.837 7.168 1.00 73.25 287 HIS A N 1
ATOM 2285 C CA . HIS A 1 287 ? 28.991 13.006 8.363 1.00 73.25 287 HIS A CA 1
ATOM 2286 C C . HIS A 1 287 ? 30.344 13.168 9.071 1.00 73.25 287 HIS A C 1
ATOM 2288 O O . HIS A 1 287 ? 30.550 12.590 10.138 1.00 73.25 287 HIS A O 1
ATOM 2294 N N . SER A 1 288 ? 31.271 13.952 8.514 1.00 85.12 288 SER A N 1
ATOM 2295 C CA . SER A 1 288 ? 32.579 14.151 9.131 1.00 85.12 288 SER A CA 1
ATOM 2296 C C . SER A 1 288 ? 32.453 14.984 10.422 1.00 85.12 288 SER A C 1
ATOM 2298 O O . SER A 1 288 ? 31.749 16.001 10.433 1.00 85.12 288 SER A O 1
ATOM 2300 N N . PRO A 1 289 ? 33.158 14.617 11.513 1.00 88.50 289 PRO A N 1
ATOM 2301 C CA . PRO A 1 289 ? 33.172 15.396 12.751 1.00 88.50 289 PRO A CA 1
ATOM 2302 C C . PRO A 1 289 ? 33.434 16.905 12.570 1.00 88.50 289 PRO A C 1
ATOM 2304 O O . PRO A 1 289 ? 32.691 17.694 13.160 1.00 88.50 289 PRO A O 1
ATOM 2307 N N . PRO A 1 290 ? 34.408 17.359 11.746 1.00 82.94 290 PRO A N 1
ATOM 2308 C CA . PRO A 1 290 ? 34.643 18.792 11.570 1.00 82.94 290 PRO A CA 1
ATOM 2309 C C . PRO A 1 290 ? 33.468 19.507 10.893 1.00 82.94 290 PRO A C 1
ATOM 2311 O O . PRO A 1 290 ? 33.147 20.632 11.275 1.00 82.94 290 PRO A O 1
ATOM 2314 N N . PHE A 1 291 ? 32.781 18.867 9.942 1.00 75.62 291 PHE A N 1
ATOM 2315 C CA . PHE A 1 291 ? 31.605 19.460 9.307 1.00 75.62 291 PHE A CA 1
ATOM 2316 C C . PHE A 1 291 ? 30.414 19.546 10.265 1.00 75.62 291 PHE A C 1
ATOM 2318 O O . PHE A 1 291 ? 29.710 20.553 10.272 1.00 75.62 291 PHE A O 1
ATOM 2325 N N . ILE A 1 292 ? 30.215 18.545 11.129 1.00 80.50 292 ILE A N 1
ATOM 2326 C CA . ILE A 1 292 ? 29.184 18.589 12.178 1.00 80.50 292 ILE A CA 1
ATOM 2327 C C . ILE A 1 292 ? 29.449 19.759 13.137 1.00 80.50 292 ILE A C 1
ATOM 2329 O O . ILE A 1 292 ? 28.528 20.515 13.457 1.00 80.50 292 ILE A O 1
ATOM 2333 N N . VAL A 1 293 ? 30.704 19.961 13.555 1.00 88.50 293 VAL A N 1
ATOM 2334 C CA . VAL A 1 293 ? 31.104 21.107 14.390 1.00 88.50 293 VAL A CA 1
ATOM 2335 C C . VAL A 1 293 ? 30.856 22.428 13.660 1.00 88.50 293 VAL A C 1
ATOM 2337 O O . VAL A 1 293 ? 30.245 23.329 14.235 1.00 88.50 293 VAL A O 1
ATOM 2340 N N . LEU A 1 294 ? 31.249 22.531 12.387 1.00 84.69 294 LEU A N 1
ATOM 2341 C CA . LEU A 1 294 ? 31.034 23.723 11.562 1.00 84.69 294 LEU A CA 1
ATOM 2342 C C . LEU A 1 294 ? 29.541 24.047 11.401 1.00 84.69 294 LEU A C 1
ATOM 2344 O O . LEU A 1 294 ? 29.132 25.188 11.599 1.00 84.69 294 LEU A O 1
ATOM 2348 N N . MET A 1 295 ? 28.710 23.047 11.104 1.00 85.56 295 MET A N 1
ATOM 2349 C CA . MET A 1 295 ? 27.257 23.195 10.996 1.00 85.56 295 MET A CA 1
ATOM 2350 C C . MET A 1 295 ? 26.626 23.608 12.328 1.00 85.56 295 MET A C 1
ATOM 2352 O O . MET A 1 295 ? 25.708 24.429 12.347 1.00 85.56 295 MET A O 1
ATOM 2356 N N . ASN A 1 296 ? 27.114 23.083 13.453 1.00 86.50 296 ASN A N 1
ATOM 2357 C CA . ASN A 1 296 ? 26.651 23.480 14.782 1.00 86.50 296 ASN A CA 1
ATOM 2358 C C . ASN A 1 296 ? 27.056 24.920 15.123 1.00 86.50 296 ASN A C 1
ATOM 2360 O O . ASN A 1 296 ? 26.220 25.678 15.615 1.00 86.50 296 ASN A O 1
ATOM 2364 N N . LEU A 1 297 ? 28.283 25.337 14.796 1.00 88.81 297 LEU A N 1
ATOM 2365 C CA . LEU A 1 297 ? 28.718 26.732 14.913 1.00 88.81 297 LEU A CA 1
ATOM 2366 C C . LEU A 1 297 ? 27.873 27.651 14.027 1.00 88.81 297 LEU A C 1
ATOM 2368 O O . LEU A 1 297 ? 27.381 28.672 14.503 1.00 88.81 297 LEU A O 1
ATOM 2372 N N . GLY A 1 298 ? 27.618 27.252 12.780 1.00 87.06 298 GLY A N 1
ATOM 2373 C CA . GLY A 1 298 ? 26.736 27.963 11.858 1.00 87.06 298 GLY A CA 1
ATOM 2374 C C . GLY A 1 298 ? 25.324 28.124 12.419 1.00 87.06 298 GLY A C 1
ATOM 2375 O O . GLY A 1 298 ? 24.785 29.225 12.405 1.00 87.06 298 GLY A O 1
ATOM 2376 N N . LYS A 1 299 ? 24.745 27.071 13.012 1.00 87.31 299 LYS A N 1
ATOM 2377 C CA . LYS A 1 299 ? 23.449 27.148 13.711 1.00 87.31 299 LYS A CA 1
ATOM 2378 C C . LYS A 1 299 ? 23.483 28.101 14.906 1.00 87.31 299 LYS A C 1
ATOM 2380 O O . LYS A 1 299 ? 22.501 28.803 15.134 1.00 87.31 299 LYS A O 1
ATOM 2385 N N . ILE A 1 300 ? 24.575 28.135 15.672 1.00 87.88 300 ILE A N 1
ATOM 2386 C CA . ILE A 1 300 ? 24.740 29.056 16.808 1.00 87.88 300 ILE A CA 1
ATOM 2387 C C . ILE A 1 300 ? 24.808 30.506 16.317 1.00 87.88 300 ILE A C 1
ATOM 2389 O O . ILE A 1 300 ? 24.103 31.360 16.854 1.00 87.88 300 ILE A O 1
ATOM 2393 N N . VAL A 1 301 ? 25.618 30.778 15.292 1.00 89.12 301 VAL A N 1
ATOM 2394 C CA . VAL A 1 301 ? 25.755 32.109 14.683 1.00 89.12 301 VAL A CA 1
ATOM 2395 C C . VAL A 1 301 ? 24.432 32.547 14.065 1.00 89.12 301 VAL A C 1
ATOM 2397 O O . VAL A 1 301 ? 23.957 33.636 14.369 1.00 89.12 301 VAL A O 1
ATOM 2400 N N . TYR A 1 302 ? 23.789 31.676 13.284 1.00 89.69 302 TYR A N 1
ATOM 2401 C CA . TYR A 1 302 ? 22.473 31.927 12.706 1.00 89.69 302 TYR A CA 1
ATOM 2402 C C . TYR A 1 302 ? 21.458 32.272 13.794 1.00 89.69 302 TYR A C 1
ATOM 2404 O O . TYR A 1 302 ? 20.871 33.342 13.736 1.00 89.69 302 TYR A O 1
ATOM 2412 N N . ARG A 1 303 ? 21.320 31.447 14.844 1.00 85.19 303 ARG A N 1
ATOM 2413 C CA . ARG A 1 303 ? 20.425 31.745 15.977 1.00 85.19 303 ARG A CA 1
ATOM 2414 C C . ARG A 1 303 ? 20.745 33.086 16.636 1.00 85.19 303 ARG A C 1
ATOM 2416 O O . ARG A 1 303 ? 19.818 33.804 16.976 1.00 85.19 303 ARG A O 1
ATOM 2423 N N . LYS A 1 304 ? 22.021 33.441 16.814 1.00 84.50 304 LYS A N 1
ATOM 2424 C CA . LYS A 1 304 ? 22.400 34.747 17.380 1.00 84.50 304 LYS A CA 1
ATOM 2425 C C . LYS A 1 304 ? 22.027 35.924 16.475 1.00 84.50 304 LYS A C 1
ATOM 2427 O O . LYS A 1 304 ? 21.710 36.985 16.999 1.00 84.50 304 LYS A O 1
ATOM 2432 N N . LEU A 1 305 ? 22.094 35.751 15.156 1.00 86.81 305 LEU A N 1
ATOM 2433 C CA . LEU A 1 305 ? 21.835 36.814 14.184 1.00 86.81 305 LEU A CA 1
ATOM 2434 C C . LEU A 1 305 ? 20.348 36.970 13.848 1.00 86.81 305 LEU A C 1
ATOM 2436 O O . LEU A 1 305 ? 19.883 38.091 13.674 1.00 86.81 305 LEU A O 1
ATOM 2440 N N . THR A 1 306 ? 19.602 35.868 13.745 1.00 82.56 306 THR A N 1
ATOM 2441 C CA . THR A 1 306 ? 18.207 35.883 13.278 1.00 82.56 306 THR A CA 1
ATOM 2442 C C . THR A 1 306 ? 17.190 35.798 14.404 1.00 82.56 306 THR A C 1
ATOM 2444 O O . THR A 1 306 ? 16.117 36.382 14.291 1.00 82.56 306 THR A O 1
ATOM 2447 N N . MET A 1 307 ? 17.513 35.134 15.516 1.00 72.44 307 MET A N 1
ATOM 2448 C CA . MET A 1 307 ? 16.642 35.125 16.686 1.00 72.44 307 MET A CA 1
ATOM 2449 C C . MET A 1 307 ? 17.078 36.231 17.641 1.00 72.44 307 MET A C 1
ATOM 2451 O O . MET A 1 307 ? 17.828 35.994 18.593 1.00 72.44 307 MET A O 1
ATOM 2455 N N . LYS A 1 308 ? 16.552 37.448 17.435 1.00 65.50 308 LYS A N 1
ATOM 2456 C CA . LYS A 1 308 ? 16.362 38.357 18.571 1.00 65.50 308 LYS A CA 1
ATOM 2457 C C . LYS A 1 308 ? 15.535 37.572 19.581 1.00 65.50 308 LYS A C 1
ATOM 2459 O O . LYS A 1 308 ? 14.388 37.231 19.310 1.00 65.50 308 LYS A O 1
ATOM 2464 N N . ARG A 1 309 ? 16.149 37.198 20.704 1.00 53.75 309 ARG A N 1
ATOM 2465 C CA . ARG A 1 309 ? 15.439 36.580 21.823 1.00 53.75 309 ARG A CA 1
ATOM 2466 C C . ARG A 1 309 ? 14.474 37.622 22.375 1.00 53.75 309 ARG A C 1
ATOM 2468 O O . ARG A 1 309 ? 14.823 38.365 23.284 1.00 53.75 309 ARG A O 1
ATOM 2475 N N . GLU A 1 310 ? 13.281 37.698 21.806 1.00 58.34 310 GLU A N 1
ATOM 2476 C CA . GLU A 1 310 ? 12.147 38.264 22.512 1.00 58.34 310 GLU A CA 1
ATOM 2477 C C . GLU A 1 310 ? 11.812 37.270 23.617 1.00 58.34 310 GLU A C 1
ATOM 2479 O O . GLU A 1 310 ? 11.488 36.108 23.357 1.00 58.34 310 GLU A O 1
ATOM 2484 N N . ALA A 1 311 ? 12.008 37.688 24.867 1.00 59.56 311 ALA A N 1
ATOM 2485 C CA . ALA A 1 311 ? 11.548 36.902 25.997 1.00 59.56 311 ALA A CA 1
ATOM 2486 C C . ALA A 1 311 ? 10.042 36.639 25.803 1.00 59.56 311 ALA A C 1
ATOM 2488 O O . ALA A 1 311 ? 9.320 37.567 25.421 1.00 59.56 311 ALA A O 1
ATOM 2489 N N . PRO A 1 312 ? 9.547 35.409 26.038 1.00 61.09 312 PRO A N 1
ATOM 2490 C CA . PRO A 1 312 ? 8.118 35.142 25.983 1.00 61.09 312 PRO A CA 1
ATOM 2491 C C . PRO A 1 312 ? 7.403 36.158 26.877 1.00 61.09 312 PRO A C 1
ATOM 2493 O O . PRO A 1 312 ? 7.713 36.246 28.065 1.00 61.09 312 PRO A O 1
ATOM 2496 N N . LYS A 1 313 ? 6.457 36.928 26.322 1.00 62.75 313 LYS A N 1
ATOM 2497 C CA . LYS A 1 313 ? 5.762 38.021 27.037 1.00 62.75 313 LYS A CA 1
ATOM 2498 C C . LYS A 1 313 ? 5.079 37.574 28.346 1.00 62.75 313 LYS A C 1
ATOM 2500 O O . LYS A 1 313 ? 4.727 38.414 29.164 1.00 62.75 313 LYS A O 1
ATOM 2505 N N . GLY A 1 314 ? 4.915 36.265 28.559 1.00 57.44 314 GLY A N 1
ATOM 2506 C CA . GLY A 1 314 ? 4.355 35.661 29.772 1.00 57.44 314 GLY A CA 1
ATOM 2507 C C . GLY A 1 314 ? 5.356 35.295 30.879 1.00 57.44 314 GLY A C 1
ATOM 2508 O O . GLY A 1 314 ? 4.929 34.819 31.927 1.00 57.44 314 GLY A O 1
ATOM 2509 N N . TRP A 1 315 ? 6.671 35.475 30.704 1.00 60.72 315 TRP A N 1
ATOM 2510 C CA . TRP A 1 315 ? 7.639 35.188 31.774 1.00 60.72 315 TRP A CA 1
ATOM 2511 C C . TRP A 1 315 ? 7.701 36.354 32.770 1.00 60.72 315 TRP A C 1
ATOM 2513 O O . TRP A 1 315 ? 8.516 37.266 32.649 1.00 60.72 315 TRP A O 1
ATOM 2523 N N . ALA A 1 316 ? 6.824 36.302 33.778 1.00 58.50 316 ALA A N 1
ATOM 2524 C CA . ALA A 1 316 ? 6.662 37.317 34.827 1.00 58.50 316 ALA A CA 1
ATOM 2525 C C . ALA A 1 316 ? 7.942 37.631 35.631 1.00 58.50 316 ALA A C 1
ATOM 2527 O O . ALA A 1 316 ? 8.021 38.680 36.260 1.00 58.50 316 ALA A O 1
ATOM 2528 N N . PHE A 1 317 ? 8.961 36.768 35.569 1.00 61.66 317 PHE A N 1
ATOM 2529 C CA . PHE A 1 317 ? 10.239 36.941 36.267 1.00 61.66 317 PHE A CA 1
ATOM 2530 C C . PHE A 1 317 ? 11.085 38.133 35.788 1.00 61.66 317 PHE A C 1
ATOM 2532 O O . PHE A 1 317 ? 11.982 38.552 36.512 1.00 61.66 317 PHE A O 1
ATOM 2539 N N . PHE A 1 318 ? 10.822 38.678 34.594 1.00 55.53 318 PHE A N 1
ATOM 2540 C CA . PHE A 1 318 ? 11.573 39.815 34.041 1.00 55.53 318 PHE A CA 1
ATOM 2541 C C . PHE A 1 318 ? 10.781 41.125 33.995 1.00 55.53 318 PHE A C 1
ATOM 2543 O O . PHE A 1 318 ? 11.260 42.093 33.402 1.00 55.53 318 PHE A O 1
ATOM 2550 N N . LYS A 1 319 ? 9.594 41.199 34.616 1.00 58.72 319 LYS A N 1
ATOM 2551 C CA . LYS A 1 319 ? 8.965 42.508 34.812 1.00 58.72 319 LYS A CA 1
ATOM 2552 C C . LYS A 1 319 ? 9.862 43.318 35.758 1.00 58.72 319 LYS A C 1
ATOM 2554 O O . LYS A 1 319 ? 10.130 42.840 36.862 1.00 58.72 319 LYS A O 1
ATOM 2559 N N . PRO A 1 320 ? 10.371 44.494 35.351 1.00 59.94 320 PRO A N 1
ATOM 2560 C CA . PRO A 1 320 ? 11.074 45.361 36.281 1.00 59.94 320 PRO A CA 1
ATOM 2561 C C . PRO A 1 320 ? 10.131 45.642 37.451 1.00 59.94 320 PRO A C 1
ATOM 2563 O O . PRO A 1 320 ? 8.967 45.977 37.248 1.00 59.94 320 PRO A O 1
ATOM 2566 N N . TYR A 1 321 ? 10.638 45.491 38.673 1.00 57.69 321 TYR A N 1
ATOM 2567 C CA . TYR A 1 321 ? 9.931 45.683 39.949 1.00 57.69 321 TYR A CA 1
ATOM 2568 C C . TYR A 1 321 ? 9.386 47.118 40.160 1.00 57.69 321 TYR A C 1
ATOM 2570 O O . TYR A 1 321 ? 9.039 47.498 41.272 1.00 57.69 321 TYR A O 1
ATOM 2578 N N . ALA A 1 322 ? 9.358 47.941 39.111 1.00 56.50 322 ALA A N 1
ATOM 2579 C CA . ALA A 1 322 ? 9.125 49.376 39.155 1.00 56.50 322 ALA A CA 1
ATOM 2580 C C . ALA A 1 322 ? 7.641 49.780 39.088 1.00 56.50 322 ALA A C 1
ATOM 2582 O O . ALA A 1 322 ? 7.349 50.952 39.286 1.00 56.50 322 ALA A O 1
ATOM 2583 N N . GLU A 1 323 ? 6.705 48.854 38.847 1.00 55.34 323 GLU A N 1
ATOM 2584 C CA . GLU A 1 323 ? 5.275 49.193 38.684 1.00 55.34 323 GLU A CA 1
ATOM 2585 C C . GLU A 1 323 ? 4.344 48.643 39.779 1.00 55.34 323 GLU A C 1
ATOM 2587 O O . GLU A 1 323 ? 3.146 48.885 39.726 1.00 55.34 323 GLU A O 1
ATOM 2592 N N . SER A 1 324 ? 4.846 47.953 40.810 1.00 53.28 324 SER A N 1
ATOM 2593 C CA . SER A 1 324 ? 4.009 47.490 41.938 1.00 53.28 324 SER A CA 1
ATOM 2594 C C . SER A 1 324 ? 4.010 48.439 43.145 1.00 53.28 324 SER A C 1
ATOM 2596 O O . SER A 1 324 ? 3.737 48.012 44.264 1.00 53.28 324 SER A O 1
ATOM 2598 N N . ALA A 1 325 ? 4.357 49.710 42.935 1.00 55.81 325 ALA A N 1
ATOM 2599 C CA . ALA A 1 325 ? 4.298 50.762 43.947 1.00 55.81 325 ALA A CA 1
ATOM 2600 C C . ALA A 1 325 ? 3.471 51.957 43.442 1.00 55.81 325 ALA A C 1
ATOM 2602 O O . ALA A 1 325 ? 3.947 53.090 43.449 1.00 55.81 325 ALA A O 1
ATOM 2603 N N . GLN A 1 326 ? 2.249 51.681 42.980 1.00 47.06 326 GLN A N 1
ATOM 2604 C CA . GLN A 1 326 ? 1.130 52.625 42.896 1.00 47.06 326 GLN A CA 1
ATOM 2605 C C . GLN A 1 326 ? -0.162 51.885 43.232 1.00 47.06 326 GLN A C 1
ATOM 2607 O O . GLN A 1 326 ? -0.303 50.725 42.786 1.00 47.06 326 GLN A O 1
#

Secondary structure (DSSP, 8-state):
-TTHHHHTTS-S---HHHHHHHHHHHHHHHHHHHHTTSHHHHHHHH--TTTS-SSHHHHHHHHHTT-HHHHHHHHHHHHHHTTEEES-HHHHHHHHHHSEETTEESS-HHHHHHHHTSTT--SEEE-TT--PPTT-EEEETTTEEEEEEEEETTEEEEEESGGGGGTSPPPEEEEEGGGEEE--------GGGS-HHHHHHHHHHHHHHHHHHHHHHHHHHHHHHHHTT-GGGHHHHHHHHHHHHHHHHHHHHHHTT-HHHHHHHHHHHHHHHHHHHHHHHHHHHHTSHHHHHHHHHHHHHHHHHH------TT-GGGS-TTSS--

Foldseek 3Di:
DVVVVVVVVQDDPPPLVNLVVLLCVLVVVLVVLVVLVPLVVVCLVPCFLQRFPLAQRSQLSQLQVVDLVRLLSNVVVNCVLLQKDFQDSVVSSVVSNVQHDPSGGPDGSVVVVVVLDDPVDPRMHRPPDPPQDQQFWKDFQNPWTWGFHDDDDQWTWTFTPPVPPPVDGGDTDIDGPSRIGGDPDPPPDPVVPDDPVVVVVVVVVVVVVVVCCVPVVVVVVLVVCLSNCPPVNVVVVVVSSVVSVVSSVLSVCVSVPPPVSVVVVSVVVVVVVVVVVVVVCVVCCCPDPVNVVVVVVVVVVCCVVPDPPPDDPPPPPPDPPPPPPD